Protein AF-0000000086744813 (afdb_homodimer)

Nearest PDB structures (foldseek):
  4p79-assembly1_A  TM=4.365E-01  e=3.043E+00  Mus musculus
  7uwb-assembly1_k  TM=3.368E-01  e=3.043E+00  Citrus x limon
  8d9p-assembly1_A  TM=2.701E-01  e=2.648E+00  synthetic construct
  5vju-assembly1_A  TM=2.792E-01  e=8.056E+00  synthetic construct
  4p79-assembly1_A  TM=4.391E-01  e=3.554E+00  Mus musculus

Solvent-accessible surface area (backbone atoms only — not comparable to full-atom values): 19294 Å² total; per-residue (Å²): 137,74,82,47,74,64,58,54,48,50,50,48,52,51,18,52,50,21,42,54,48,20,58,47,30,56,52,50,43,54,50,51,54,54,48,52,53,42,38,72,77,40,38,62,60,35,39,71,71,61,30,63,29,50,58,64,56,50,67,48,45,78,80,45,70,81,82,68,62,49,72,68,48,49,52,50,48,50,55,55,60,41,54,27,48,49,26,42,40,52,14,35,50,26,42,23,53,30,20,46,36,33,44,71,68,42,75,73,34,53,68,36,19,46,24,39,27,46,23,13,48,17,41,39,48,18,43,53,38,47,50,58,41,39,36,51,48,44,47,58,66,39,64,81,45,76,88,82,69,75,61,74,56,69,72,55,48,46,37,45,53,52,34,39,53,54,18,51,49,35,33,52,50,15,54,52,47,38,56,42,26,56,54,51,50,52,52,54,68,71,96,136,75,82,47,74,66,59,54,50,52,50,46,50,50,19,54,50,21,43,54,48,21,57,46,31,54,52,50,42,54,52,50,54,52,47,51,55,42,37,70,76,42,38,62,60,35,39,70,70,62,26,62,27,50,59,62,56,49,68,49,46,79,80,44,70,81,83,68,63,51,72,67,48,48,52,49,48,48,54,56,59,43,53,27,47,48,27,42,42,50,14,35,50,25,42,23,54,29,20,47,36,35,45,72,68,41,74,73,34,54,68,38,19,46,25,39,27,46,23,13,48,17,41,40,48,17,45,54,38,47,49,56,41,38,35,52,50,43,47,60,67,40,65,81,46,76,86,83,69,75,60,73,57,73,75,57,49,47,38,46,53,52,35,41,52,54,18,49,49,36,32,52,49,15,52,52,46,38,57,42,28,57,55,50,51,52,51,55,68,72,95

Sequence (382 aa):
MGVSMTDFSKLDRVTNLSLVISKFSLLIITVAIIINIFSWLKPELILEKYGLGFSLTERILPNFDMYSFSWWQLIGGILITSIPLSSLIFSLWALHQLFRSYSQRDYFSKKTARYLGFAGWGVIGWSVLDILCEPLLTLWLTMNESAGNHFMSISLTTGHFVAFFLSACLAIISRILYQACDIYAENQSIIMGVSMTDFSKLDRVTNLSLVISKFSLLIITVAIIINIFSWLKPELILEKYGLGFSLTERILPNFDMYSFSWWQLIGGILITSIPLSSLIFSLWALHQLFRSYSQRDYFSKKTARYLGFAGWGVIGWSVLDILCEPLLTLWLTMNESAGNHFMSISLTTGHFVAFFLSACLAIISRILYQACDIYAENQSII

pLDDT: mean 78.05, std 12.37, range [33.75, 94.0]

InterPro domains:
  IPR021354 Protein of unknown function DUF2975 [PF11188] (73-191)

Foldseek 3Di:
DDPDPVVVVVLLVLLVVLQVLLVVLVVVLVVLLVLLLCCLVPVCCNCVPVVNDDPQSNVAVVVDDSPPFDPVLSVVLSVLVVQLSVLQNQLSNLSSVLSNCSNVVNPQDLSNLVSLQSNLVSLLSSLVSSQVSNLVSLCSRCVPPPDDPSDRDRDDDPVSVVSNVVSVVSNVVSVVSNVVSVVVVVVVVVD/DDPDPVVVVVLLVLLVVLQVLLVVLVVVLVVLLVLLLCCLVPVCCNCVPVVNDDPQSNVAVVVDDSPPFDPVLSVVLSVLSVQLSVLQNQLSNLSSVLSNCSNVVNPQDLSNLVSLQSNLVSLLSSLVSSQVSNLVSLCSRCVPPPDDPSDRDRDDDPVSVVSNVVSVVSNVVSVVSNVVSVVVVVVVVVD

Structure (mmCIF, N/CA/C/O backbone):
data_AF-0000000086744813-model_v1
#
loop_
_entity.id
_entity.type
_entity.pdbx_description
1 polymer 'DUF2975 domain-containing protein'
#
loop_
_atom_site.group_PDB
_atom_site.id
_atom_site.type_symbol
_atom_site.label_atom_id
_atom_site.label_alt_id
_atom_site.label_comp_id
_atom_site.label_asym_id
_atom_site.label_entity_id
_atom_site.label_seq_id
_atom_site.pdbx_PDB_ins_code
_atom_site.Cartn_x
_atom_site.Cartn_y
_atom_site.Cartn_z
_atom_site.occupancy
_atom_site.B_iso_or_equiv
_atom_site.auth_seq_id
_atom_site.auth_comp_id
_atom_site.auth_asym_id
_atom_site.auth_atom_id
_atom_site.pdbx_PDB_model_num
ATOM 1 N N . MET A 1 1 ? -11.891 -32.719 -19.344 1 33.75 1 MET A N 1
ATOM 2 C CA . MET A 1 1 ? -11.984 -31.984 -20.609 1 33.75 1 MET A CA 1
ATOM 3 C C . MET A 1 1 ? -12.023 -30.484 -20.359 1 33.75 1 MET A C 1
ATOM 5 O O . MET A 1 1 ? -11.234 -29.734 -20.938 1 33.75 1 MET A O 1
ATOM 9 N N . GLY A 1 2 ? -13.25 -29.875 -20.016 1 35.44 2 GLY A N 1
ATOM 10 C CA . GLY A 1 2 ? -13.828 -28.609 -20.422 1 35.44 2 GLY A CA 1
ATOM 11 C C . GLY A 1 2 ? -13.422 -27.453 -19.547 1 35.44 2 GLY A C 1
ATOM 12 O O . GLY A 1 2 ? -13.891 -27.328 -18.406 1 35.44 2 GLY A O 1
ATOM 13 N N . VAL A 1 3 ? -12.07 -27.203 -19.344 1 51.12 3 VAL A N 1
ATOM 14 C CA . VAL A 1 3 ? -11.852 -25.812 -18.969 1 51.12 3 VAL A CA 1
ATOM 15 C C . VAL A 1 3 ? -12.984 -24.938 -19.5 1 51.12 3 VAL A C 1
ATOM 17 O O . VAL A 1 3 ? -13.148 -24.797 -20.719 1 51.12 3 VAL A O 1
ATOM 20 N N . SER A 1 4 ? -14.141 -24.766 -18.797 1 51.88 4 SER A N 1
ATOM 21 C CA . SER A 1 4 ? -15.391 -24.172 -19.234 1 51.88 4 SER A CA 1
ATOM 22 C C . SER A 1 4 ? -15.18 -22.75 -19.734 1 51.88 4 SER A C 1
ATOM 24 O O . SER A 1 4 ? -14.211 -22.078 -19.344 1 51.88 4 SER A O 1
ATOM 26 N N . MET A 1 5 ? -15.859 -22.375 -20.938 1 56.12 5 MET A N 1
ATOM 27 C CA . MET A 1 5 ? -15.984 -21.078 -21.594 1 56.12 5 MET A CA 1
ATOM 28 C C . MET A 1 5 ? -16.031 -19.953 -20.562 1 56.12 5 MET A C 1
ATOM 30 O O . MET A 1 5 ? -15.555 -18.844 -20.828 1 56.12 5 MET A O 1
ATOM 34 N N . THR A 1 6 ? -1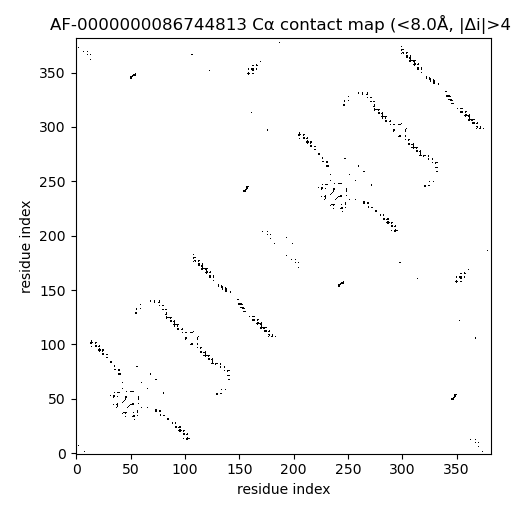6.516 -20.219 -19.328 1 56.66 6 THR A N 1
ATOM 35 C CA . THR A 1 6 ? -16.656 -19.203 -18.281 1 56.66 6 THR A CA 1
ATOM 36 C C . THR A 1 6 ? -15.297 -18.844 -17.688 1 56.66 6 THR A C 1
ATOM 38 O O . THR A 1 6 ? -15.039 -17.688 -17.359 1 56.66 6 THR A O 1
ATOM 41 N N . ASP A 1 7 ? -14.516 -19.891 -17.609 1 60.78 7 ASP A N 1
ATOM 42 C CA . ASP A 1 7 ? -13.18 -19.641 -17.062 1 60.78 7 ASP A CA 1
ATOM 43 C C . ASP A 1 7 ? -12.344 -18.812 -18.031 1 60.78 7 ASP A C 1
ATOM 45 O O . ASP A 1 7 ? -11.633 -17.891 -17.609 1 60.78 7 ASP A O 1
ATOM 49 N N . PHE A 1 8 ? -12.555 -19.125 -19.266 1 60.97 8 PHE A N 1
ATOM 50 C CA . PHE A 1 8 ? -11.828 -18.375 -20.297 1 60.97 8 PHE A CA 1
ATOM 51 C C . PHE A 1 8 ? -12.297 -16.922 -20.344 1 60.97 8 PHE A C 1
ATOM 53 O O . PHE A 1 8 ? -11.484 -16.016 -20.547 1 60.97 8 PHE A O 1
ATOM 60 N N . SER A 1 9 ? -13.5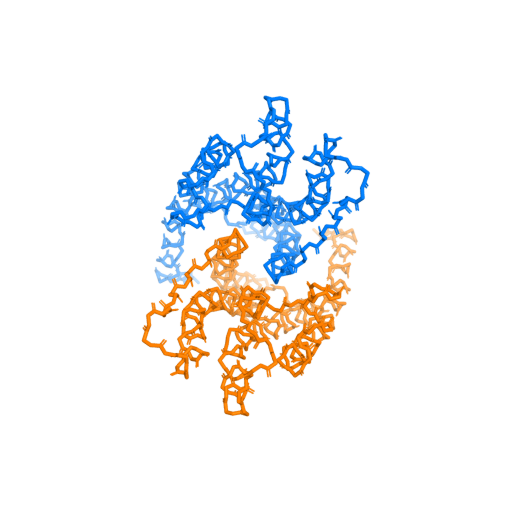78 -16.828 -20.094 1 68.75 9 SER A N 1
ATOM 61 C CA . SER A 1 9 ? -14.125 -15.484 -20.156 1 68.75 9 SER A CA 1
ATOM 62 C C . SER A 1 9 ? -13.602 -14.625 -19.016 1 68.75 9 SER A C 1
ATOM 64 O O . SER A 1 9 ? -13.328 -13.438 -19.188 1 68.75 9 SER A O 1
ATOM 66 N N . LYS A 1 10 ? -13.5 -15.297 -17.938 1 68.31 10 LYS A N 1
ATOM 67 C CA . LYS A 1 10 ? -12.984 -14.57 -16.781 1 68.31 10 LYS A CA 1
ATOM 68 C C . LYS A 1 10 ? -11.508 -14.211 -16.969 1 68.31 10 LYS A C 1
ATOM 70 O O . LYS A 1 10 ? -11.086 -13.102 -16.625 1 68.31 10 LYS A O 1
ATOM 75 N N . LEU A 1 11 ? -10.844 -15.016 -17.516 1 71 11 LEU A N 1
ATOM 76 C CA . LEU A 1 11 ? -9.438 -14.742 -17.781 1 71 11 LEU A CA 1
ATOM 77 C C . LEU A 1 11 ? -9.273 -13.656 -18.828 1 71 11 LEU A C 1
ATOM 79 O O . LEU A 1 11 ? -8.344 -12.852 -18.766 1 71 11 LEU A O 1
ATOM 83 N N . ASP A 1 12 ? -10.266 -13.633 -19.719 1 74.06 12 ASP A N 1
ATOM 84 C CA . ASP A 1 12 ? -10.227 -12.578 -20.719 1 74.06 12 ASP A CA 1
ATOM 85 C C . ASP A 1 12 ? -10.477 -11.211 -20.094 1 74.06 12 ASP A C 1
ATOM 87 O O . ASP A 1 12 ? -9.891 -10.211 -20.516 1 74.06 12 ASP A O 1
ATOM 91 N N . ARG A 1 13 ? -11.367 -11.219 -19.234 1 73.94 13 ARG A N 1
ATOM 92 C CA . ARG A 1 13 ? -11.625 -9.969 -18.516 1 73.94 13 ARG A CA 1
ATOM 93 C C . ARG A 1 13 ? -10.383 -9.5 -17.766 1 73.94 13 ARG A C 1
ATOM 95 O O . ARG A 1 13 ? -10.07 -8.312 -17.75 1 73.94 13 ARG A O 1
ATOM 102 N N . VAL A 1 14 ? -9.703 -10.438 -17.203 1 72.75 14 VAL A N 1
ATOM 103 C CA . VAL A 1 14 ? -8.477 -10.125 -16.484 1 72.75 14 VAL A CA 1
ATOM 104 C C . VAL A 1 14 ? -7.434 -9.57 -17.438 1 72.75 14 VAL A C 1
ATOM 106 O O . VAL A 1 14 ? -6.719 -8.617 -17.109 1 72.75 14 VAL A O 1
ATOM 109 N N . THR A 1 15 ? -7.434 -10.117 -18.594 1 72.25 15 THR A N 1
ATOM 110 C CA . THR A 1 15 ? -6.484 -9.672 -19.609 1 72.25 15 THR A CA 1
ATOM 111 C C . THR A 1 15 ? -6.777 -8.234 -20.031 1 72.25 15 THR A C 1
ATOM 113 O O . THR A 1 15 ? -5.859 -7.418 -20.141 1 72.25 15 THR A O 1
ATOM 116 N N . ASN A 1 16 ? -7.996 -7.965 -20.25 1 74.88 16 ASN A N 1
ATOM 117 C CA . ASN A 1 16 ? -8.383 -6.613 -20.641 1 74.88 16 ASN A CA 1
ATOM 118 C C . ASN A 1 16 ? -8.125 -5.605 -19.516 1 74.88 16 ASN A C 1
ATOM 120 O O . ASN A 1 16 ? -7.641 -4.5 -19.781 1 74.88 16 ASN A O 1
ATOM 124 N N . LEU A 1 17 ? -8.453 -5.988 -18.406 1 73.81 17 LEU A N 1
ATOM 125 C CA . LEU A 1 17 ? -8.219 -5.141 -17.25 1 73.81 17 LEU A CA 1
ATOM 126 C C . LEU A 1 17 ? -6.727 -4.883 -17.047 1 73.81 17 LEU A C 1
ATOM 128 O O . LEU A 1 17 ? -6.324 -3.764 -16.719 1 73.81 17 LEU A O 1
ATOM 132 N N . SER A 1 18 ? -5.992 -5.887 -17.328 1 75.75 18 SER A N 1
ATOM 133 C CA . SER A 1 18 ? -4.543 -5.77 -17.172 1 75.75 18 SER A CA 1
ATOM 134 C C . SER A 1 18 ? -3.961 -4.777 -18.172 1 75.75 18 SER A C 1
ATOM 136 O O . SER A 1 18 ? -3.045 -4.02 -17.844 1 75.75 18 SER A O 1
ATOM 138 N N . LEU A 1 19 ? -4.516 -4.762 -19.328 1 73.5 19 LEU A N 1
ATOM 139 C CA . LEU A 1 19 ? -4.043 -3.822 -20.344 1 73.5 19 LEU A CA 1
ATOM 140 C C . LEU A 1 19 ? -4.367 -2.387 -19.938 1 73.5 19 LEU A C 1
ATOM 142 O O . LEU A 1 19 ? -3.537 -1.491 -20.094 1 73.5 19 LEU A O 1
ATOM 146 N N . VAL A 1 20 ? -5.539 -2.225 -19.484 1 74.12 20 VAL A N 1
ATOM 147 C CA . VAL A 1 20 ? -5.98 -0.903 -19.047 1 74.12 20 VAL A CA 1
ATOM 148 C C . VAL A 1 20 ? -5.117 -0.426 -17.875 1 74.12 20 VAL A C 1
ATOM 150 O O . VAL A 1 20 ? -4.645 0.714 -17.875 1 74.12 20 VAL A O 1
ATOM 153 N N . ILE A 1 21 ? -4.82 -1.316 -17.031 1 75.12 21 ILE A N 1
ATOM 154 C CA . ILE A 1 21 ? -4.043 -0.961 -15.844 1 75.12 21 ILE A CA 1
ATOM 155 C C . ILE A 1 21 ? -2.604 -0.648 -16.25 1 75.12 21 ILE A C 1
ATOM 157 O O . ILE A 1 21 ? -1.979 0.261 -15.695 1 75.12 21 ILE A O 1
ATOM 161 N N . SER A 1 22 ? -2.129 -1.344 -17.219 1 77.75 22 SER A N 1
ATOM 162 C CA . SER A 1 22 ? -0.775 -1.102 -17.703 1 77.75 22 SER A CA 1
ATOM 163 C C . SER A 1 22 ? -0.632 0.311 -18.266 1 77.75 22 SER A C 1
ATOM 165 O O . SER A 1 22 ? 0.302 1.033 -17.906 1 77.75 22 SER A O 1
ATOM 167 N N . LYS A 1 23 ? -1.52 0.688 -19.078 1 77.69 23 LYS A N 1
ATOM 168 C CA . LYS A 1 23 ? -1.499 2.029 -19.656 1 77.69 23 LYS A CA 1
ATOM 169 C C . LYS A 1 23 ? -1.685 3.096 -18.578 1 77.69 23 LYS A C 1
ATOM 171 O O . LYS A 1 23 ? -1.049 4.148 -18.625 1 77.69 23 LYS A O 1
ATOM 176 N N . PHE A 1 24 ? -2.426 2.768 -17.688 1 80.38 24 PHE A N 1
ATOM 177 C CA . PHE A 1 24 ? -2.719 3.67 -16.578 1 80.38 24 PHE A CA 1
ATOM 178 C C . PHE A 1 24 ? -1.491 3.861 -15.695 1 80.38 24 PHE A C 1
ATOM 180 O O . PHE A 1 24 ? -1.231 4.965 -15.211 1 80.38 24 PHE A O 1
ATOM 187 N N . SER A 1 25 ? -0.746 2.82 -15.617 1 80.06 25 SER A N 1
ATOM 188 C CA . SER A 1 25 ? 0.461 2.908 -14.805 1 80.06 25 SER A CA 1
ATOM 189 C C . SER A 1 25 ? 1.456 3.902 -15.391 1 80.06 25 SER A C 1
ATOM 191 O O . SER A 1 25 ? 2.033 4.715 -14.664 1 80.06 25 SER A O 1
ATOM 193 N N . LEU A 1 26 ? 1.639 3.965 -16.641 1 76 26 LEU A N 1
ATOM 194 C CA . LEU A 1 26 ? 2.561 4.887 -17.297 1 76 26 LEU A CA 1
ATOM 195 C C . LEU A 1 26 ? 2.082 6.328 -17.156 1 76 26 LEU A C 1
ATOM 197 O O . LEU A 1 26 ? 2.885 7.234 -16.922 1 76 26 LEU A O 1
ATOM 201 N N . LEU A 1 27 ? 0.842 6.473 -17.297 1 82.12 27 LEU A N 1
ATOM 202 C CA . LEU A 1 27 ? 0.257 7.805 -17.156 1 82.12 27 LEU A CA 1
ATOM 203 C C . LEU A 1 27 ? 0.466 8.344 -15.742 1 82.12 27 LEU A C 1
ATOM 205 O O . LEU A 1 27 ? 0.853 9.5 -15.57 1 82.12 27 LEU A O 1
ATOM 209 N N . ILE A 1 28 ? 0.272 7.52 -14.82 1 79.25 28 ILE A N 1
ATOM 210 C CA . ILE A 1 28 ? 0.41 7.918 -13.422 1 79.25 28 ILE A CA 1
ATOM 211 C C . ILE A 1 28 ? 1.861 8.297 -13.133 1 79.25 28 ILE A C 1
ATOM 213 O O . ILE A 1 28 ? 2.127 9.266 -12.43 1 79.25 28 ILE A O 1
ATOM 217 N N . ILE A 1 29 ? 2.791 7.543 -13.703 1 78.19 29 ILE A N 1
ATOM 218 C CA . ILE A 1 29 ? 4.215 7.82 -13.539 1 78.19 29 ILE A CA 1
ATOM 219 C C . ILE A 1 29 ? 4.527 9.227 -14.039 1 78.19 29 ILE A C 1
ATOM 221 O O . ILE A 1 29 ? 5.152 10.023 -13.336 1 78.19 29 ILE A O 1
ATOM 225 N N . THR A 1 30 ? 4.09 9.492 -15.219 1 80.69 30 THR A N 1
ATOM 226 C CA . THR A 1 30 ? 4.363 10.773 -15.859 1 80.69 30 THR A CA 1
ATOM 227 C C . THR A 1 30 ? 3.76 11.922 -15.055 1 80.69 30 THR A C 1
ATOM 229 O O . THR A 1 30 ? 4.426 12.922 -14.797 1 80.69 30 THR A O 1
ATOM 232 N N . VAL A 1 31 ? 2.582 11.805 -14.656 1 81.44 31 VAL A N 1
ATOM 233 C CA . VAL A 1 31 ? 1.865 12.828 -13.898 1 81.44 31 VAL A CA 1
ATOM 234 C C . VAL A 1 31 ? 2.549 13.055 -12.555 1 81.44 31 VAL A C 1
ATOM 236 O O . VAL A 1 31 ? 2.68 14.195 -12.102 1 81.44 31 VAL A O 1
ATOM 239 N N . ALA A 1 32 ? 2.947 11.969 -11.953 1 79.06 32 ALA A N 1
ATOM 240 C CA . ALA A 1 32 ? 3.615 12.062 -10.664 1 79.06 32 ALA A CA 1
ATOM 241 C C . ALA A 1 32 ? 4.902 12.875 -10.766 1 79.06 32 ALA A C 1
ATOM 243 O O . ALA A 1 32 ? 5.195 13.695 -9.891 1 79.06 32 ALA A O 1
ATOM 244 N N . ILE A 1 33 ? 5.691 12.656 -11.773 1 81.19 33 ILE A N 1
ATOM 245 C CA . ILE A 1 33 ? 6.938 13.383 -11.992 1 81.19 33 ILE A CA 1
ATOM 246 C C . ILE A 1 33 ? 6.645 14.875 -12.172 1 81.19 33 ILE A C 1
ATOM 248 O O . ILE A 1 33 ? 7.301 15.719 -11.555 1 81.19 33 ILE A O 1
ATOM 252 N N . ILE A 1 34 ? 5.676 15.195 -12.938 1 83.31 34 ILE A N 1
ATOM 253 C CA . ILE A 1 34 ? 5.289 16.562 -13.242 1 83.31 34 ILE A CA 1
ATOM 254 C C . ILE A 1 34 ? 4.812 17.266 -11.969 1 83.31 34 ILE A C 1
ATOM 256 O O . ILE A 1 34 ? 5.223 18.391 -11.672 1 83.31 34 ILE A O 1
ATOM 260 N N . ILE A 1 35 ? 4.039 16.609 -11.203 1 80.38 35 ILE A N 1
ATOM 261 C CA . ILE A 1 35 ? 3.494 17.156 -9.969 1 80.38 35 ILE A CA 1
ATOM 262 C C . ILE A 1 35 ? 4.625 17.422 -8.977 1 80.38 35 ILE A C 1
ATOM 264 O O . ILE A 1 35 ? 4.621 18.438 -8.281 1 80.38 35 ILE A O 1
ATOM 268 N N . ASN A 1 36 ? 5.559 16.5 -8.922 1 81.88 36 ASN A N 1
ATOM 269 C CA . ASN A 1 36 ? 6.688 16.672 -8.023 1 81.88 36 ASN A CA 1
ATOM 270 C C . ASN A 1 36 ? 7.48 17.938 -8.367 1 81.88 36 ASN A C 1
ATOM 272 O O . ASN A 1 36 ? 7.816 18.719 -7.477 1 81.88 36 ASN A O 1
ATOM 276 N N . ILE A 1 37 ? 7.766 18.141 -9.555 1 82.38 37 ILE A N 1
ATOM 277 C CA . ILE A 1 37 ? 8.523 19.312 -10.008 1 82.38 37 ILE A CA 1
ATOM 278 C C . ILE A 1 37 ? 7.727 20.578 -9.727 1 82.38 37 ILE A C 1
ATOM 280 O O . ILE A 1 37 ? 8.258 21.531 -9.148 1 82.38 37 ILE A O 1
ATOM 284 N N . PHE A 1 38 ? 6.473 20.594 -10.016 1 83.25 38 PHE A N 1
ATOM 285 C CA . PHE A 1 38 ? 5.629 21.781 -9.883 1 83.25 38 PHE A CA 1
ATOM 286 C C . PHE A 1 38 ? 5.352 22.078 -8.414 1 83.25 38 PHE A C 1
ATOM 288 O O . PHE A 1 38 ? 5.078 23.219 -8.047 1 83.25 38 PHE A O 1
ATOM 295 N N . SER A 1 39 ? 5.355 21.094 -7.598 1 81.69 39 SER A N 1
ATOM 296 C CA . SER A 1 39 ? 5.145 21.297 -6.168 1 81.69 39 SER A CA 1
ATOM 297 C C . SER A 1 39 ? 6.246 22.156 -5.566 1 81.69 39 SER A C 1
ATOM 299 O O . SER A 1 39 ? 6.023 22.844 -4.57 1 81.69 39 SER A O 1
ATOM 301 N N . TRP A 1 40 ? 7.438 22.047 -6.145 1 83.81 40 TRP A N 1
ATOM 302 C CA . TRP A 1 40 ? 8.547 22.859 -5.652 1 83.81 40 TRP A CA 1
ATOM 303 C C . TRP A 1 40 ? 8.523 24.25 -6.289 1 83.81 40 TRP A C 1
ATOM 305 O O . TRP A 1 40 ? 8.828 25.25 -5.629 1 83.81 40 TRP A O 1
ATOM 315 N N . LEU A 1 41 ? 8.125 24.391 -7.492 1 83 41 LEU A N 1
ATOM 316 C CA . LEU A 1 41 ? 8.148 25.656 -8.219 1 83 41 LEU A CA 1
ATOM 317 C C . LEU A 1 41 ? 6.949 26.516 -7.84 1 83 41 LEU A C 1
ATOM 319 O O . LEU A 1 41 ? 7.074 27.734 -7.73 1 83 41 LEU A O 1
ATOM 323 N N . LYS A 1 42 ? 5.793 25.875 -7.684 1 82 42 LYS A N 1
ATOM 324 C CA . LYS A 1 42 ? 4.566 26.562 -7.293 1 82 42 LYS A CA 1
ATOM 325 C C . LYS A 1 42 ? 3.814 25.781 -6.223 1 82 42 LYS A C 1
ATOM 327 O O . LYS A 1 42 ? 2.73 25.25 -6.477 1 82 42 LYS A O 1
ATOM 332 N N . PRO A 1 43 ? 4.352 25.75 -5.023 1 75.38 43 PRO A N 1
ATOM 333 C CA . PRO A 1 43 ? 3.779 24.922 -3.961 1 75.38 43 PRO A CA 1
ATOM 334 C C . PRO A 1 43 ? 2.354 25.328 -3.6 1 75.38 43 PRO A C 1
ATOM 336 O O . PRO A 1 43 ? 1.536 24.469 -3.242 1 75.38 43 PRO A O 1
ATOM 339 N N . GLU A 1 44 ? 1.979 26.562 -3.73 1 73.88 44 GLU A N 1
ATOM 340 C CA . GLU A 1 44 ? 0.645 27.031 -3.361 1 73.88 44 GLU A CA 1
ATOM 341 C C . GLU A 1 44 ? -0.427 26.391 -4.234 1 73.88 44 GLU A C 1
ATOM 343 O O . GLU A 1 44 ? -1.494 26.016 -3.742 1 73.88 44 GLU A O 1
ATOM 348 N N . LEU A 1 45 ? -0.049 26.344 -5.473 1 67.19 45 LEU A N 1
ATOM 349 C CA . LEU A 1 45 ? -1.018 25.812 -6.426 1 67.19 45 LEU A CA 1
ATOM 350 C C . LEU A 1 45 ? -1.259 24.312 -6.184 1 67.19 45 LEU A C 1
ATOM 352 O O . LEU A 1 45 ? -2.406 23.875 -6.098 1 67.19 45 LEU A O 1
ATOM 356 N N . ILE A 1 46 ? -0.223 23.594 -5.992 1 65.38 46 ILE A N 1
ATOM 357 C CA . ILE A 1 46 ? -0.328 22.141 -5.969 1 65.38 46 ILE A CA 1
ATOM 358 C C . ILE A 1 46 ? -0.728 21.672 -4.574 1 65.38 46 ILE A C 1
ATOM 360 O O . ILE A 1 46 ? -1.595 20.797 -4.426 1 65.38 46 ILE A O 1
ATOM 364 N N . LEU A 1 47 ? -0.151 22.281 -3.586 1 65.12 47 LEU A N 1
ATOM 365 C CA . LEU A 1 47 ? -0.351 21.797 -2.225 1 65.12 47 LEU A CA 1
ATOM 366 C C . LEU A 1 47 ? -1.624 22.375 -1.62 1 65.12 47 LEU A C 1
ATOM 368 O O . LEU A 1 47 ? -2.404 21.656 -0.994 1 65.12 47 LEU A O 1
ATOM 372 N N . GLU A 1 48 ? -1.842 23.609 -1.735 1 64.62 48 GLU A N 1
ATOM 373 C CA . GLU A 1 48 ? -2.949 24.281 -1.052 1 64.62 48 GLU A CA 1
ATOM 374 C C . GLU A 1 48 ? -4.258 24.094 -1.814 1 64.62 48 GLU A C 1
ATOM 376 O O . GLU A 1 48 ? -5.301 23.812 -1.214 1 64.62 48 GLU A O 1
ATOM 381 N N . LYS A 1 49 ? -4.098 24.203 -3.115 1 61.62 49 LYS A N 1
ATOM 382 C CA . LYS A 1 49 ? -5.34 24.203 -3.881 1 61.62 49 LYS A CA 1
ATOM 383 C C . LYS A 1 49 ? -5.797 22.781 -4.188 1 61.62 49 LYS A C 1
ATOM 385 O O . LYS A 1 49 ? -6.973 22.453 -4.016 1 61.62 49 LYS A O 1
ATOM 390 N N . TYR A 1 50 ? -4.859 21.938 -4.508 1 60.22 50 TYR A N 1
ATOM 391 C CA . TYR A 1 50 ? -5.273 20.625 -5 1 60.22 50 TYR A CA 1
ATOM 392 C C . TYR A 1 50 ? -4.918 19.531 -4.004 1 60.22 50 TYR A C 1
ATOM 394 O O . TYR A 1 50 ? -5.445 18.422 -4.078 1 60.22 50 TYR A O 1
ATOM 402 N N . GLY A 1 51 ? -4.23 19.906 -2.969 1 59.88 51 GLY A N 1
ATOM 403 C CA . GLY A 1 51 ? -3.838 18.922 -1.983 1 59.88 51 GLY A CA 1
ATOM 404 C C . GLY A 1 51 ? -3.107 17.734 -2.588 1 59.88 51 GLY A C 1
ATOM 405 O O . GLY A 1 51 ? -3.227 16.609 -2.1 1 59.88 51 GLY A O 1
ATOM 406 N N . LEU A 1 52 ? -2.631 17.891 -3.781 1 58.81 52 LEU A N 1
ATOM 407 C CA . LEU A 1 52 ? -2.021 16.812 -4.547 1 58.81 52 LEU A CA 1
ATOM 408 C C . LEU A 1 52 ? -0.532 16.703 -4.242 1 58.81 52 LEU A C 1
ATOM 410 O O . LEU A 1 52 ? 0.235 16.172 -5.055 1 58.81 52 LEU A O 1
ATOM 414 N N . GLY A 1 53 ? -0.102 17.047 -3.166 1 58.81 53 GLY A N 1
ATOM 415 C CA . GLY A 1 53 ? 1.328 16.953 -2.92 1 58.81 53 GLY A CA 1
ATOM 416 C C . GLY A 1 53 ? 1.798 15.523 -2.703 1 58.81 53 GLY A C 1
ATOM 417 O O . GLY A 1 53 ? 1.004 14.648 -2.346 1 58.81 53 GLY A O 1
ATOM 418 N N . PHE A 1 54 ? 3.021 15.227 -3.309 1 62.41 54 PHE A N 1
ATOM 419 C CA . PHE A 1 54 ? 3.676 13.969 -2.973 1 62.41 54 PHE A CA 1
ATOM 420 C C . PHE A 1 54 ? 3.988 13.906 -1.482 1 62.41 54 PHE A C 1
ATOM 422 O O . PHE A 1 54 ? 4.109 14.938 -0.821 1 62.41 54 PHE A O 1
ATOM 429 N N . SER A 1 55 ? 3.93 12.789 -0.913 1 66.88 55 SER A N 1
ATOM 430 C CA . SER A 1 55 ? 3.998 12.516 0.519 1 66.88 55 SER A CA 1
ATOM 431 C C . SER A 1 55 ? 5.023 13.406 1.206 1 66.88 55 SER A C 1
ATOM 433 O O . SER A 1 55 ? 4.699 14.102 2.174 1 66.88 55 SER A O 1
ATOM 435 N N . LEU A 1 56 ? 6.227 13.625 0.54 1 75.88 56 LEU A N 1
ATOM 436 C CA . LEU A 1 56 ? 7.277 14.359 1.229 1 75.88 56 LEU A CA 1
ATOM 437 C C . LEU A 1 56 ? 7.035 15.859 1.146 1 75.88 56 LEU A C 1
ATOM 439 O O . LEU A 1 56 ? 7.152 16.578 2.148 1 75.88 56 LEU A O 1
ATOM 443 N N . THR A 1 57 ? 6.652 16.312 -0.022 1 75.88 57 THR A N 1
ATOM 444 C CA . THR A 1 57 ? 6.434 17.734 -0.233 1 75.88 57 THR A CA 1
ATOM 445 C C . THR A 1 57 ? 5.199 18.203 0.527 1 75.88 57 THR A C 1
ATOM 447 O O . THR A 1 57 ? 5.203 19.297 1.11 1 75.88 57 THR A O 1
ATOM 450 N N . GLU A 1 58 ? 4.266 17.422 0.528 1 73 58 GLU A N 1
ATOM 451 C CA . GLU A 1 58 ? 3.018 17.766 1.205 1 73 58 GLU A CA 1
ATOM 452 C C . GLU A 1 58 ? 3.209 17.828 2.717 1 73 58 GLU A C 1
ATOM 454 O O . GLU A 1 58 ? 2.576 18.641 3.396 1 73 58 GLU A O 1
ATOM 459 N N . ARG A 1 59 ? 4.102 17.078 3.182 1 73.12 59 ARG A N 1
ATOM 460 C CA . ARG A 1 59 ? 4.301 16.969 4.625 1 73.12 59 ARG A CA 1
ATOM 461 C C . ARG A 1 59 ? 5.25 18.047 5.133 1 73.12 59 ARG A C 1
ATOM 463 O O . ARG A 1 59 ? 5.109 18.531 6.262 1 73.12 59 ARG A O 1
ATOM 470 N N . ILE A 1 60 ? 6.152 18.484 4.309 1 74.44 60 ILE A N 1
ATOM 471 C CA . ILE A 1 60 ? 7.254 19.297 4.809 1 74.44 60 ILE A CA 1
ATOM 472 C C . ILE A 1 60 ? 7.055 20.75 4.375 1 74.44 60 ILE A C 1
ATOM 474 O O . ILE A 1 60 ? 7.238 21.672 5.176 1 74.44 60 ILE A O 1
ATOM 478 N N . LEU A 1 61 ? 6.598 20.984 3.252 1 76.06 61 LEU A N 1
ATOM 479 C CA . LEU A 1 61 ? 6.645 22.297 2.629 1 76.06 61 LEU A CA 1
ATOM 480 C C . LEU A 1 61 ? 5.711 23.266 3.344 1 76.06 61 LEU A C 1
ATOM 482 O O . LEU A 1 61 ? 6.039 24.453 3.506 1 76.06 61 LEU A O 1
ATOM 486 N N . PRO A 1 62 ? 4.562 22.719 3.775 1 70.69 62 PRO A N 1
ATOM 487 C CA . PRO A 1 62 ? 3.662 23.656 4.457 1 70.69 62 PRO A CA 1
ATOM 488 C C . PRO A 1 62 ? 4.273 24.25 5.727 1 70.69 62 PRO A C 1
ATOM 490 O O . PRO A 1 62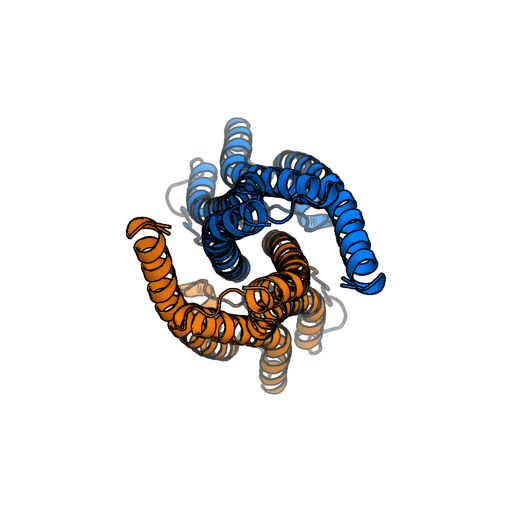 ? 3.818 25.281 6.211 1 70.69 62 PRO A O 1
ATOM 493 N N . ASN A 1 63 ? 5.293 23.656 6.234 1 71 63 ASN A N 1
ATOM 494 C CA . ASN A 1 63 ? 5.93 24.125 7.465 1 71 63 ASN A CA 1
ATOM 495 C C . ASN A 1 63 ? 6.988 25.188 7.18 1 71 63 ASN A C 1
ATOM 497 O O . ASN A 1 63 ? 7.543 25.781 8.102 1 71 63 ASN A O 1
ATOM 501 N N . PHE A 1 64 ? 7.234 25.406 5.973 1 73.38 64 PHE A N 1
ATOM 502 C CA . PHE A 1 64 ? 8.273 26.359 5.594 1 73.38 64 PHE A CA 1
ATOM 503 C C . PHE A 1 64 ? 7.688 27.516 4.789 1 73.38 64 PHE A C 1
ATOM 505 O O . PHE A 1 64 ? 6.578 27.406 4.266 1 73.38 64 PHE A O 1
ATOM 512 N N . ASP A 1 65 ? 8.469 28.625 4.926 1 71.12 65 ASP A N 1
ATOM 513 C CA . ASP A 1 65 ? 8.102 29.734 4.051 1 71.12 65 ASP A CA 1
ATOM 514 C C . ASP A 1 65 ? 8.445 29.422 2.598 1 71.12 65 ASP A C 1
ATOM 516 O O . ASP A 1 65 ? 9.609 29.484 2.205 1 71.12 65 ASP A O 1
ATOM 520 N N . MET A 1 66 ? 7.52 29.031 1.807 1 65.44 66 MET A N 1
ATOM 521 C CA . MET A 1 66 ? 7.66 28.547 0.439 1 65.44 66 MET A CA 1
ATOM 522 C C . MET A 1 66 ? 8.281 29.609 -0.461 1 65.44 66 MET A C 1
ATOM 524 O O . MET A 1 66 ? 8.852 29.281 -1.503 1 65.44 66 MET A O 1
ATOM 528 N N . TYR A 1 67 ? 8.25 30.812 0.005 1 66.88 67 TYR A N 1
ATOM 529 C CA . TYR A 1 67 ? 8.742 31.906 -0.817 1 66.88 67 TYR A CA 1
ATOM 530 C C . TYR A 1 67 ? 10.172 32.281 -0.429 1 66.88 67 TYR A C 1
ATOM 532 O O . TYR A 1 67 ? 10.805 33.094 -1.099 1 66.88 67 TYR A O 1
ATOM 540 N N . SER A 1 68 ? 10.664 31.594 0.426 1 73.19 68 SER A N 1
ATOM 541 C CA . SER A 1 68 ? 11.961 32.062 0.908 1 73.19 68 SER A CA 1
ATOM 542 C C . SER A 1 68 ? 13.07 31.078 0.501 1 73.19 68 SER A C 1
ATOM 544 O O . SER A 1 68 ? 14.211 31.219 0.955 1 73.19 68 SER A O 1
ATOM 546 N N . PHE A 1 69 ? 12.758 30.25 -0.41 1 78.88 69 PHE A N 1
ATOM 547 C CA . PHE A 1 69 ? 13.781 29.25 -0.716 1 78.88 69 PHE A CA 1
ATOM 548 C C . PHE A 1 69 ? 14.766 29.781 -1.751 1 78.88 69 PHE A C 1
ATOM 550 O O . PHE A 1 69 ? 14.367 30.453 -2.707 1 78.88 69 PHE A O 1
ATOM 557 N N . SER A 1 70 ? 15.992 29.641 -1.493 1 84.12 70 SER A N 1
ATOM 558 C CA . SER A 1 70 ? 17.016 29.922 -2.486 1 84.12 70 SER A CA 1
ATOM 559 C C . SER A 1 70 ? 16.969 28.922 -3.637 1 84.12 70 SER A C 1
ATOM 561 O O . SER A 1 70 ? 16.328 27.891 -3.537 1 84.12 70 SER A O 1
ATOM 563 N N . TRP A 1 71 ? 17.594 29.297 -4.805 1 84.62 71 TRP A N 1
ATOM 564 C CA . TRP A 1 71 ? 17.578 28.438 -5.992 1 84.62 71 TRP A CA 1
ATOM 565 C C . TRP A 1 71 ? 18.219 27.094 -5.703 1 84.62 71 TRP A C 1
ATOM 567 O O . TRP A 1 71 ? 17.75 26.062 -6.191 1 84.62 71 TRP A O 1
ATOM 577 N N . TRP A 1 72 ? 19.266 27.078 -4.945 1 86.31 72 TRP A N 1
ATOM 578 C CA . TRP A 1 72 ? 19.938 25.797 -4.672 1 86.31 72 TRP A CA 1
ATOM 579 C C . TRP A 1 72 ? 19.078 24.938 -3.75 1 86.31 72 TRP A C 1
ATOM 581 O O . TRP A 1 72 ? 19.125 23.703 -3.834 1 86.31 72 TRP A O 1
ATOM 591 N N . GLN A 1 73 ? 18.312 25.484 -2.848 1 86.19 73 GLN A N 1
ATOM 592 C CA . GLN A 1 73 ? 17.391 24.734 -2.008 1 86.19 73 GLN A CA 1
ATOM 593 C C . GLN A 1 73 ? 16.281 24.094 -2.842 1 86.19 73 GLN A C 1
ATOM 595 O O . GLN A 1 73 ? 15.867 22.969 -2.564 1 86.19 73 GLN A O 1
ATOM 600 N N . LEU A 1 74 ? 15.93 24.891 -3.857 1 87.12 74 LEU A N 1
ATOM 601 C CA . LEU A 1 74 ? 14.883 24.375 -4.738 1 87.12 74 LEU A CA 1
ATOM 602 C C . LEU A 1 74 ? 15.391 23.172 -5.531 1 87.12 74 LEU A C 1
ATOM 604 O O . LEU A 1 74 ? 14.703 22.156 -5.613 1 87.12 74 LEU A O 1
ATOM 608 N N . ILE A 1 75 ? 16.484 23.312 -6.066 1 89.12 75 ILE A N 1
ATOM 609 C CA . ILE A 1 75 ? 17.062 22.219 -6.863 1 89.12 75 ILE A CA 1
ATOM 610 C C . ILE A 1 75 ? 17.312 21.016 -5.977 1 89.12 75 ILE A C 1
ATOM 612 O O . ILE A 1 75 ? 17 19.875 -6.355 1 89.12 75 ILE A O 1
ATOM 616 N N . GLY A 1 76 ? 17.906 21.234 -4.844 1 90.5 76 GLY A N 1
ATOM 617 C CA . GLY A 1 76 ? 18.141 20.141 -3.912 1 90.5 76 GLY A CA 1
ATOM 618 C C . GLY A 1 76 ? 16.859 19.469 -3.441 1 90.5 76 GLY A C 1
ATOM 619 O O . GLY A 1 76 ? 16.812 18.25 -3.279 1 90.5 76 GLY A O 1
ATOM 620 N N . GLY A 1 77 ? 15.891 20.266 -3.182 1 88.88 77 GLY A N 1
ATOM 621 C CA . GLY A 1 77 ? 14.594 19.719 -2.805 1 88.88 77 GLY A CA 1
ATOM 622 C C . GLY A 1 77 ? 14 18.812 -3.859 1 88.88 77 GLY A C 1
ATOM 623 O O . GLY A 1 77 ? 13.523 17.719 -3.543 1 88.88 77 GLY A O 1
ATOM 624 N N . ILE A 1 78 ? 14.047 19.297 -5.102 1 88.19 78 ILE A N 1
ATOM 625 C CA . ILE A 1 78 ? 13.539 18.5 -6.215 1 88.19 78 ILE A CA 1
ATOM 626 C C . ILE A 1 78 ? 14.312 17.188 -6.312 1 88.19 78 ILE A C 1
ATOM 628 O O . ILE A 1 78 ? 13.719 16.125 -6.484 1 88.19 78 ILE A O 1
ATOM 632 N N . LEU A 1 79 ? 15.586 17.25 -6.176 1 91.56 79 LEU A N 1
ATOM 633 C CA . LEU A 1 79 ? 16.438 16.062 -6.285 1 91.56 79 LEU A CA 1
ATOM 634 C C . LEU A 1 79 ? 16.156 15.094 -5.145 1 91.56 79 LEU A C 1
ATOM 636 O O . LEU A 1 79 ? 16 13.891 -5.367 1 91.56 79 LEU A O 1
ATOM 640 N N . ILE A 1 80 ? 16.062 15.555 -3.971 1 91.62 80 ILE A N 1
ATOM 641 C CA . ILE A 1 80 ? 15.852 14.719 -2.795 1 91.62 80 ILE A CA 1
ATOM 642 C C . ILE A 1 80 ? 14.484 14.039 -2.877 1 91.62 80 ILE A C 1
ATOM 644 O O . ILE A 1 80 ? 14.359 12.844 -2.619 1 91.62 80 ILE A O 1
ATOM 648 N N . THR A 1 81 ? 13.5 14.797 -3.238 1 89.38 81 THR A N 1
ATOM 649 C CA . THR A 1 81 ? 12.148 14.242 -3.293 1 89.38 81 THR A CA 1
ATOM 650 C C . THR A 1 81 ? 12.008 13.281 -4.469 1 89.38 81 THR A C 1
ATOM 652 O O . THR A 1 81 ? 11.102 12.445 -4.488 1 89.38 81 THR A O 1
ATOM 655 N N . SER A 1 82 ? 12.859 13.391 -5.473 1 88.94 82 SER A N 1
ATOM 656 C CA . SER A 1 82 ? 12.82 12.508 -6.629 1 88.94 82 SER A CA 1
ATOM 657 C C . SER A 1 82 ? 13.305 11.109 -6.27 1 88.94 82 SER A C 1
ATOM 659 O O . SER A 1 82 ? 13.008 10.141 -6.973 1 88.94 82 SER A O 1
ATOM 661 N N . ILE A 1 83 ? 13.977 10.938 -5.199 1 91.69 83 ILE A N 1
ATOM 662 C CA . ILE A 1 83 ? 14.57 9.656 -4.82 1 91.69 83 ILE A CA 1
ATOM 663 C C . ILE A 1 83 ? 13.461 8.664 -4.465 1 91.69 83 ILE A C 1
ATOM 665 O O . ILE A 1 83 ? 13.336 7.613 -5.098 1 91.69 83 ILE A O 1
ATOM 669 N N . PRO A 1 84 ? 12.594 8.961 -3.514 1 90.12 84 PRO A N 1
ATOM 670 C CA . PRO A 1 84 ? 11.492 8.039 -3.236 1 90.12 84 PRO A CA 1
ATOM 671 C C . PRO A 1 84 ? 10.539 7.883 -4.422 1 90.12 84 PRO A C 1
ATOM 673 O O . PRO A 1 84 ? 10.008 6.793 -4.648 1 90.12 84 PRO A O 1
ATOM 676 N N . LEU A 1 85 ? 10.367 8.953 -5.125 1 89.12 85 LEU A N 1
ATOM 677 C CA . LEU A 1 85 ? 9.477 8.914 -6.285 1 89.12 85 LEU A CA 1
ATOM 678 C C . LEU A 1 85 ? 10.008 7.949 -7.344 1 89.12 85 LEU A C 1
ATOM 680 O O . LEU A 1 85 ? 9.234 7.258 -8 1 89.12 85 LEU A O 1
ATOM 684 N N . SER A 1 86 ? 11.297 7.984 -7.551 1 90.56 86 SER A N 1
ATOM 685 C CA . SER A 1 86 ? 11.906 7.09 -8.531 1 90.56 86 SER A CA 1
ATOM 686 C C . SER A 1 86 ? 11.625 5.629 -8.195 1 90.56 86 SER A C 1
ATOM 688 O O . SER A 1 86 ? 11.43 4.809 -9.094 1 90.56 86 SER A O 1
ATOM 690 N N . SER A 1 87 ? 11.648 5.277 -6.941 1 91.81 87 SER A N 1
ATOM 691 C CA . SER A 1 87 ? 11.32 3.922 -6.52 1 91.81 87 SER A CA 1
ATOM 692 C C . SER A 1 87 ? 9.883 3.562 -6.883 1 91.81 87 SER A C 1
ATOM 694 O O . SER A 1 87 ? 9.617 2.455 -7.348 1 91.81 87 SER A O 1
ATOM 696 N N . LEU A 1 88 ? 9.039 4.516 -6.711 1 89.44 88 LEU A N 1
ATOM 697 C CA . LEU A 1 88 ? 7.641 4.301 -7.066 1 89.44 88 LEU A CA 1
ATOM 698 C C . LEU A 1 88 ? 7.48 4.145 -8.578 1 89.44 88 LEU A C 1
ATOM 700 O O . LEU A 1 88 ? 6.707 3.307 -9.039 1 89.44 88 LEU A O 1
ATOM 704 N N . ILE A 1 89 ? 8.164 4.977 -9.297 1 88.19 89 ILE A N 1
ATOM 705 C CA . ILE A 1 89 ? 8.141 4.898 -10.75 1 88.19 89 ILE A CA 1
ATOM 706 C C . ILE A 1 89 ? 8.617 3.518 -11.203 1 88.19 89 ILE A C 1
ATOM 708 O O . ILE A 1 89 ? 8.023 2.91 -12.094 1 88.19 89 ILE A O 1
ATOM 712 N N . PHE A 1 90 ? 9.633 3.064 -10.586 1 91.25 90 PHE A N 1
ATOM 713 C CA . PHE A 1 90 ? 10.156 1.734 -10.875 1 91.25 90 PHE A CA 1
ATOM 714 C C . PHE A 1 90 ? 9.102 0.668 -10.617 1 91.25 90 PHE A C 1
ATOM 716 O O . PHE A 1 90 ? 8.93 -0.255 -11.414 1 91.25 90 PHE A O 1
ATOM 723 N N . SER A 1 91 ? 8.461 0.75 -9.523 1 90.75 91 SER A N 1
ATOM 724 C CA . SER A 1 91 ? 7.41 -0.203 -9.18 1 90.75 91 SER A CA 1
ATOM 725 C C . SER A 1 91 ? 6.281 -0.177 -10.203 1 90.75 91 SER A C 1
ATOM 727 O O . SER A 1 91 ? 5.797 -1.228 -10.625 1 90.75 91 SER A O 1
ATOM 729 N N . LEU A 1 92 ? 5.883 1.027 -10.594 1 88 92 LEU A N 1
ATOM 730 C CA . LEU A 1 92 ? 4.816 1.176 -11.57 1 88 92 LEU A CA 1
ATOM 731 C C . LEU A 1 92 ? 5.238 0.622 -12.93 1 88 92 LEU A C 1
ATOM 733 O O . LEU A 1 92 ? 4.422 0.058 -13.656 1 88 92 LEU A O 1
ATOM 737 N N . TRP A 1 93 ? 6.477 0.916 -13.18 1 88.25 93 TRP A N 1
ATOM 738 C CA . TRP A 1 93 ? 7.016 0.345 -14.414 1 88.25 93 TRP A CA 1
ATOM 739 C C . TRP A 1 93 ? 6.98 -1.179 -14.367 1 88.25 93 TRP A C 1
ATOM 741 O O . TRP A 1 93 ? 6.605 -1.827 -15.352 1 88.25 93 TRP A O 1
ATOM 751 N N . ALA A 1 94 ? 7.406 -1.78 -13.281 1 90.31 94 ALA A N 1
ATOM 752 C CA . ALA A 1 94 ? 7.352 -3.229 -13.109 1 90.31 94 ALA A CA 1
ATOM 753 C C . ALA A 1 94 ? 5.922 -3.746 -13.234 1 90.31 94 ALA A C 1
ATOM 755 O O . ALA A 1 94 ? 5.688 -4.793 -13.844 1 90.31 94 ALA A O 1
ATOM 756 N N . LEU A 1 95 ? 4.988 -3.064 -12.711 1 87.81 95 LEU A N 1
ATOM 757 C CA . LEU A 1 95 ? 3.586 -3.459 -12.797 1 87.81 95 LEU A CA 1
ATOM 758 C C . LEU A 1 95 ? 3.076 -3.35 -14.234 1 87.81 95 LEU A C 1
ATOM 760 O O . LEU A 1 95 ? 2.281 -4.18 -14.68 1 87.81 95 LEU A O 1
ATOM 764 N N . HIS A 1 96 ? 3.533 -2.266 -14.789 1 85.69 96 HIS A N 1
ATOM 765 C CA . HIS A 1 96 ? 3.186 -2.129 -16.203 1 85.69 96 HIS A CA 1
ATOM 766 C C . HIS A 1 96 ? 3.615 -3.357 -17 1 85.69 96 HIS A C 1
ATOM 768 O O . HIS A 1 96 ? 2.836 -3.891 -17.797 1 85.69 96 HIS A O 1
ATOM 774 N N . GLN A 1 97 ? 4.785 -3.809 -16.828 1 87.31 97 GLN A N 1
ATOM 775 C CA . GLN A 1 97 ? 5.312 -4.98 -17.516 1 87.31 97 GLN A CA 1
ATOM 776 C C . GLN A 1 97 ? 4.551 -6.242 -17.125 1 87.31 97 GLN A C 1
ATOM 778 O O . GLN A 1 97 ? 4.285 -7.105 -17.969 1 87.31 97 GLN A O 1
ATOM 783 N N . LEU A 1 98 ? 4.23 -6.359 -15.852 1 88.31 98 LEU A N 1
ATOM 784 C CA . LEU A 1 98 ? 3.467 -7.488 -15.344 1 88.31 98 LEU A CA 1
ATOM 785 C C . LEU A 1 98 ? 2.109 -7.582 -16.031 1 88.31 98 LEU A C 1
ATOM 787 O O . LEU A 1 98 ? 1.732 -8.648 -16.531 1 88.31 98 LEU A O 1
ATOM 791 N N . PHE A 1 99 ? 1.413 -6.5 -16.094 1 85.38 99 PHE A N 1
ATOM 792 C CA . PHE A 1 99 ? 0.063 -6.5 -16.641 1 85.38 99 PHE A CA 1
ATOM 793 C C . PHE A 1 99 ? 0.098 -6.664 -18.156 1 85.38 99 PHE A C 1
ATOM 795 O O . PHE A 1 99 ? -0.814 -7.25 -18.75 1 85.38 99 PHE A O 1
ATOM 802 N N . ARG A 1 100 ? 1.161 -6.129 -18.656 1 84.12 100 ARG A N 1
ATOM 803 C CA . ARG A 1 100 ? 1.354 -6.395 -20.078 1 84.12 100 ARG A CA 1
ATOM 804 C C . ARG A 1 100 ? 1.511 -7.887 -20.344 1 84.12 100 ARG A C 1
ATOM 806 O O . ARG A 1 100 ? 0.936 -8.422 -21.297 1 84.12 100 ARG A O 1
ATOM 813 N N . SER A 1 101 ? 2.238 -8.547 -19.578 1 86.12 101 SER A N 1
ATOM 814 C CA . SER A 1 101 ? 2.422 -9.992 -19.703 1 86.12 101 SER A CA 1
ATOM 815 C C . SER A 1 101 ? 1.116 -10.734 -19.453 1 86.12 101 SER A C 1
ATOM 817 O O . SER A 1 101 ? 0.813 -11.719 -20.125 1 86.12 101 SER A O 1
ATOM 819 N N . TYR A 1 102 ? 0.42 -10.281 -18.5 1 82.38 102 TYR A N 1
ATOM 820 C CA . TYR A 1 102 ? -0.867 -10.891 -18.188 1 82.38 102 TYR A CA 1
ATOM 821 C C . TYR A 1 102 ? -1.838 -10.734 -19.359 1 82.38 102 TYR A C 1
ATOM 823 O O . TYR A 1 102 ? -2.674 -11.609 -19.594 1 82.38 102 TYR A O 1
ATOM 831 N N . SER A 1 103 ? -1.74 -9.57 -19.984 1 81.12 103 SER A N 1
ATOM 832 C CA . SER A 1 103 ? -2.602 -9.344 -21.141 1 81.12 103 SER A CA 1
ATOM 833 C C . SER A 1 103 ? -2.275 -10.305 -22.281 1 81.12 103 SER A C 1
ATOM 835 O O . SER A 1 103 ? -3.102 -10.531 -23.172 1 81.12 103 SER A O 1
ATOM 837 N N . GLN A 1 104 ? -1.076 -10.859 -22.328 1 80.56 104 GLN A N 1
ATOM 838 C CA . GLN A 1 104 ? -0.659 -11.852 -23.297 1 80.56 104 GLN A CA 1
ATOM 839 C C . GLN A 1 104 ? -0.903 -13.266 -22.797 1 80.56 104 GLN A C 1
ATOM 841 O O . GLN A 1 104 ? -0.402 -14.234 -23.359 1 80.56 104 GLN A O 1
ATOM 846 N N . ARG A 1 105 ? -1.56 -13.352 -21.594 1 77.5 105 ARG A N 1
ATOM 847 C CA . ARG A 1 105 ? -1.964 -14.617 -21 1 77.5 105 ARG A CA 1
ATOM 848 C C . ARG A 1 105 ? -0.755 -15.383 -20.469 1 77.5 105 ARG A C 1
ATOM 850 O O . ARG A 1 105 ? -0.724 -16.625 -20.531 1 77.5 105 ARG A O 1
ATOM 857 N N . ASP A 1 106 ? 0.247 -14.695 -20.234 1 81.06 106 ASP A N 1
ATOM 858 C CA . ASP A 1 106 ? 1.42 -15.266 -19.578 1 81.06 106 ASP A CA 1
ATOM 859 C C . ASP A 1 106 ? 1.352 -15.094 -18.062 1 81.06 106 ASP A C 1
ATOM 861 O O . ASP A 1 106 ? 2.092 -14.289 -17.5 1 81.06 106 ASP A O 1
ATOM 865 N N . TYR A 1 107 ? 0.529 -15.938 -17.438 1 77.44 107 TYR A N 1
ATOM 866 C CA . TYR A 1 107 ? 0.232 -15.758 -16.031 1 77.44 107 TYR A CA 1
ATOM 867 C C . TYR A 1 107 ? 1.247 -16.484 -15.156 1 77.44 107 TYR A C 1
ATOM 869 O O . TYR A 1 107 ? 1.49 -16.094 -14.016 1 77.44 107 TYR A O 1
ATOM 877 N N . PHE A 1 108 ? 1.781 -17.562 -15.758 1 79 108 PHE A N 1
ATOM 878 C CA . PHE A 1 108 ? 2.639 -18.422 -14.945 1 79 108 PHE A CA 1
ATOM 879 C C . PHE A 1 108 ? 4.023 -18.547 -15.57 1 79 108 PHE A C 1
ATOM 881 O O . PHE A 1 108 ? 4.43 -19.641 -15.969 1 79 108 PHE A O 1
ATOM 888 N N . SER A 1 109 ? 4.625 -17.484 -15.727 1 85.19 109 SER A N 1
ATOM 889 C CA . SER A 1 109 ? 6 -17.469 -16.203 1 85.19 109 SER A CA 1
ATOM 890 C C . SER A 1 109 ? 6.945 -16.875 -15.172 1 85.19 109 SER A C 1
ATOM 892 O O . SER A 1 109 ? 6.527 -16.094 -14.32 1 85.19 109 SER A O 1
ATOM 894 N N . LYS A 1 110 ? 8.164 -17.328 -15.188 1 89.75 110 LYS A N 1
ATOM 895 C CA . LYS A 1 110 ? 9.172 -16.812 -14.266 1 89.75 110 LYS A CA 1
ATOM 896 C C . LYS A 1 110 ? 9.367 -15.32 -14.453 1 89.75 110 LYS A C 1
ATOM 898 O O . LYS A 1 110 ? 9.602 -14.594 -13.484 1 89.75 110 LYS A O 1
ATOM 903 N N . LYS A 1 111 ? 9.25 -14.977 -15.656 1 89.25 111 LYS A N 1
ATOM 904 C CA . LYS A 1 111 ? 9.367 -13.562 -15.984 1 89.25 111 LYS A CA 1
ATOM 905 C C . LYS A 1 111 ? 8.289 -12.742 -15.289 1 89.25 111 LYS A C 1
ATOM 907 O O . LYS A 1 111 ? 8.586 -11.727 -14.656 1 89.25 111 LYS A O 1
ATOM 912 N N . THR A 1 112 ? 7.055 -13.211 -15.391 1 88.94 112 THR A N 1
ATOM 913 C CA . THR A 1 112 ? 5.93 -12.516 -14.781 1 88.94 112 THR A CA 1
ATOM 914 C C . THR A 1 112 ? 6.035 -12.531 -13.258 1 88.94 112 THR A C 1
ATOM 916 O O . THR A 1 112 ? 5.75 -11.531 -12.594 1 88.94 112 THR A O 1
ATOM 919 N N . ALA A 1 113 ? 6.477 -13.625 -12.734 1 90.75 113 ALA A N 1
ATOM 920 C CA . ALA A 1 113 ? 6.672 -13.734 -11.289 1 90.75 113 ALA A CA 1
ATOM 921 C C . ALA A 1 113 ? 7.723 -12.75 -10.797 1 90.75 113 ALA A C 1
ATOM 923 O O . ALA A 1 113 ? 7.578 -12.156 -9.727 1 90.75 113 ALA A O 1
ATOM 924 N N . ARG A 1 114 ? 8.734 -12.539 -11.578 1 91.44 114 ARG A N 1
ATOM 925 C CA . ARG A 1 114 ? 9.805 -11.609 -11.219 1 91.44 114 ARG A CA 1
ATOM 926 C C . ARG A 1 114 ? 9.297 -10.172 -11.195 1 91.44 114 ARG A C 1
ATOM 928 O O . ARG A 1 114 ? 9.688 -9.383 -10.336 1 91.44 114 ARG A O 1
ATOM 935 N N . TYR A 1 115 ? 8.5 -9.875 -12.195 1 91.75 115 TYR A N 1
ATOM 936 C CA . TYR A 1 115 ? 7.934 -8.523 -12.242 1 91.75 115 TYR A CA 1
ATOM 937 C C . TYR A 1 115 ? 7.094 -8.242 -11.008 1 91.75 115 TYR A C 1
ATOM 939 O O . TYR A 1 115 ? 7.082 -7.113 -10.508 1 91.75 115 TYR A O 1
ATOM 947 N N . LEU A 1 116 ? 6.398 -9.211 -10.57 1 92.38 116 LEU A N 1
ATOM 948 C CA . LEU A 1 116 ? 5.633 -9.062 -9.344 1 92.38 116 LEU A CA 1
ATOM 949 C C . LEU A 1 116 ? 6.551 -8.75 -8.164 1 92.38 116 LEU A C 1
ATOM 951 O O . LEU A 1 116 ? 6.242 -7.887 -7.336 1 92.38 116 LEU A O 1
ATOM 955 N N . GLY A 1 117 ? 7.684 -9.43 -8.078 1 93.44 117 GLY A N 1
ATOM 956 C CA . GLY A 1 117 ? 8.672 -9.188 -7.035 1 93.44 117 GLY A CA 1
ATOM 957 C C . GLY A 1 117 ? 9.273 -7.797 -7.102 1 93.44 117 GLY A C 1
ATOM 958 O O . GLY A 1 117 ? 9.406 -7.121 -6.078 1 93.44 117 GLY A O 1
ATOM 959 N N . PHE A 1 118 ? 9.562 -7.434 -8.289 1 93.12 118 PHE A N 1
ATOM 960 C CA . PHE A 1 118 ? 10.141 -6.109 -8.5 1 93.12 118 PHE A CA 1
ATOM 961 C C . PHE A 1 118 ? 9.164 -5.023 -8.07 1 93.12 118 PHE A C 1
ATOM 963 O O . PHE A 1 118 ? 9.57 -4.004 -7.504 1 93.12 118 PHE A O 1
ATOM 970 N N . ALA A 1 119 ? 7.895 -5.242 -8.398 1 92.19 119 ALA A N 1
ATOM 971 C CA . ALA A 1 119 ? 6.875 -4.277 -7.992 1 92.19 119 ALA A CA 1
ATOM 972 C C . ALA A 1 119 ? 6.824 -4.148 -6.473 1 92.19 119 ALA A C 1
ATOM 974 O O . ALA A 1 119 ? 6.777 -3.037 -5.941 1 92.19 119 ALA A O 1
ATOM 975 N N . GLY A 1 120 ? 6.824 -5.293 -5.809 1 93.19 120 GLY A N 1
ATOM 976 C CA . GLY A 1 120 ? 6.852 -5.273 -4.355 1 93.19 120 GLY A CA 1
ATOM 977 C C . GLY A 1 120 ? 8.086 -4.602 -3.789 1 93.19 120 GLY A C 1
ATOM 978 O O . GLY A 1 120 ? 7.988 -3.729 -2.924 1 93.19 120 GLY A O 1
ATOM 979 N N . TRP A 1 121 ? 9.234 -4.855 -4.324 1 93.06 121 TRP A N 1
ATOM 980 C CA . TRP A 1 121 ? 10.5 -4.297 -3.855 1 93.06 121 TRP A CA 1
ATOM 981 C C . TRP A 1 121 ? 10.57 -2.799 -4.121 1 93.06 121 TRP A C 1
ATOM 983 O O . TRP A 1 121 ? 11.156 -2.049 -3.338 1 93.06 121 TRP A O 1
ATOM 993 N N . GLY A 1 122 ? 10.008 -2.453 -5.203 1 93.94 122 GLY A N 1
ATOM 994 C CA . GLY A 1 122 ? 9.938 -1.033 -5.508 1 93.94 122 GLY A CA 1
ATOM 995 C C . GLY A 1 122 ? 9.172 -0.24 -4.461 1 93.94 122 GLY A C 1
ATOM 996 O O . GLY A 1 122 ? 9.617 0.832 -4.043 1 93.94 122 GLY A O 1
ATOM 997 N N . VAL A 1 123 ? 8.102 -0.795 -4.066 1 93 123 VAL A N 1
ATOM 998 C CA . VAL A 1 123 ? 7.266 -0.108 -3.088 1 93 123 VAL A CA 1
ATOM 999 C C . VAL A 1 123 ? 7.93 -0.16 -1.714 1 93 123 VAL A C 1
ATOM 1001 O O . VAL A 1 123 ? 7.848 0.797 -0.941 1 93 123 VAL A O 1
ATOM 1004 N N . ILE A 1 124 ? 8.594 -1.247 -1.398 1 92.38 124 ILE A N 1
ATOM 1005 C CA . ILE A 1 124 ? 9.375 -1.327 -0.167 1 92.38 124 ILE A CA 1
ATOM 1006 C C . ILE A 1 124 ? 10.445 -0.238 -0.162 1 92.38 124 ILE A C 1
ATOM 1008 O O . ILE A 1 124 ? 10.594 0.49 0.822 1 92.38 124 ILE A O 1
ATOM 1012 N N . GLY A 1 125 ? 11.133 -0.188 -1.215 1 93.25 125 GLY A N 1
ATOM 1013 C CA . GLY A 1 125 ? 12.141 0.849 -1.361 1 93.25 125 GLY A CA 1
ATOM 1014 C C . GLY A 1 125 ? 11.578 2.25 -1.21 1 93.25 125 GLY A C 1
ATOM 1015 O O . GLY A 1 125 ? 12.195 3.102 -0.562 1 93.25 125 GLY A O 1
ATOM 1016 N N . TRP A 1 126 ? 10.438 2.494 -1.82 1 91.31 126 TRP A N 1
ATOM 1017 C CA . TRP A 1 126 ? 9.773 3.791 -1.703 1 91.31 126 TRP A CA 1
ATOM 1018 C C . TRP A 1 126 ? 9.5 4.129 -0.243 1 91.31 126 TRP A C 1
ATOM 1020 O O . TRP A 1 126 ? 9.773 5.246 0.203 1 91.31 126 TRP A O 1
ATOM 1030 N N . SER A 1 127 ? 8.922 3.184 0.472 1 88.06 127 SER A N 1
ATOM 1031 C CA . SER A 1 127 ? 8.555 3.414 1.866 1 88.06 127 SER A CA 1
ATOM 1032 C C . SER A 1 127 ? 9.781 3.758 2.709 1 88.06 127 SER A C 1
ATOM 1034 O O . SER A 1 127 ? 9.75 4.707 3.496 1 88.06 127 SER A O 1
ATOM 1036 N N . VAL A 1 128 ? 10.836 3.092 2.547 1 90.06 128 VAL A N 1
ATOM 1037 C CA . VAL A 1 128 ? 12.062 3.293 3.32 1 90.06 128 VAL A CA 1
ATOM 1038 C C . VAL A 1 128 ? 12.695 4.629 2.943 1 90.06 128 VAL A C 1
ATOM 1040 O O . VAL A 1 128 ? 13.062 5.418 3.818 1 90.06 128 VAL A O 1
ATOM 1043 N N . LEU A 1 129 ? 12.781 4.875 1.711 1 91.69 129 LEU A N 1
ATOM 1044 C CA . LEU A 1 129 ? 13.398 6.102 1.219 1 91.69 129 LEU A CA 1
ATOM 1045 C C . LEU A 1 129 ? 12.562 7.32 1.598 1 91.69 129 LEU A C 1
ATOM 1047 O O . LEU A 1 129 ? 13.109 8.391 1.892 1 91.69 129 LEU A O 1
ATOM 1051 N N . ASP A 1 130 ? 11.242 7.16 1.502 1 88.12 130 ASP A N 1
ATOM 1052 C CA . ASP A 1 130 ? 10.336 8.234 1.883 1 88.12 130 ASP A CA 1
ATOM 1053 C C . ASP A 1 130 ? 10.539 8.641 3.342 1 88.12 130 ASP A C 1
ATOM 1055 O O . ASP A 1 130 ? 10.531 9.828 3.67 1 88.12 130 ASP A O 1
ATOM 1059 N N . ILE A 1 131 ? 10.703 7.699 4.145 1 83.94 131 ILE A N 1
ATOM 1060 C CA . ILE A 1 131 ? 10.922 7.945 5.566 1 83.94 131 ILE A CA 1
ATOM 1061 C C . ILE A 1 131 ? 12.289 8.594 5.777 1 83.94 131 ILE A C 1
ATOM 1063 O O . ILE A 1 131 ? 12.406 9.562 6.527 1 83.94 131 ILE A O 1
ATOM 1067 N N . LEU A 1 132 ? 13.297 8.156 5.129 1 87.19 132 LEU A N 1
ATOM 1068 C CA . LEU A 1 132 ? 14.664 8.609 5.316 1 87.19 132 LEU A CA 1
ATOM 1069 C C . LEU A 1 132 ? 14.867 10 4.711 1 87.19 132 LEU A C 1
ATOM 1071 O O . LEU A 1 132 ? 15.648 10.797 5.223 1 87.19 132 LEU A O 1
ATOM 1075 N N . CYS A 1 133 ? 14.211 10.25 3.635 1 88.75 133 CYS A N 1
ATOM 1076 C CA . CYS A 1 133 ? 14.422 11.516 2.928 1 88.75 133 CYS A CA 1
ATOM 1077 C C . CYS A 1 133 ? 13.711 12.656 3.639 1 88.75 133 CYS A C 1
ATOM 1079 O O . CYS A 1 133 ? 14.016 13.828 3.391 1 88.75 133 CYS A O 1
ATOM 1081 N N . GLU A 1 134 ? 12.75 12.312 4.484 1 84.44 134 GLU A N 1
ATOM 1082 C CA . GLU A 1 134 ? 12.016 13.352 5.199 1 84.44 134 GLU A CA 1
ATOM 1083 C C . GLU A 1 134 ? 12.945 14.172 6.086 1 84.44 134 GLU A C 1
ATOM 1085 O O . GLU A 1 134 ? 13.016 15.398 5.957 1 84.44 134 GLU A O 1
ATOM 1090 N N . PRO A 1 135 ? 13.633 13.555 7.008 1 83.06 135 PRO A N 1
ATOM 1091 C CA . PRO A 1 135 ? 14.57 14.344 7.816 1 83.06 135 PRO A CA 1
ATOM 1092 C C . PRO A 1 135 ? 15.688 14.969 6.988 1 83.06 135 PRO A C 1
ATOM 1094 O O . PRO A 1 135 ? 16.156 16.062 7.305 1 83.06 135 PRO A O 1
ATOM 1097 N N . LEU A 1 136 ? 16.125 14.328 5.977 1 86.62 136 LEU A N 1
ATOM 1098 C CA . LEU A 1 136 ? 17.156 14.859 5.098 1 86.62 136 LEU A CA 1
ATOM 1099 C C . LEU A 1 136 ? 16.688 16.141 4.418 1 86.62 136 LEU A C 1
ATOM 1101 O O . LEU A 1 136 ? 17.438 17.109 4.32 1 86.62 136 LEU A O 1
ATOM 1105 N N . LEU A 1 137 ? 15.469 16.125 3.949 1 87.31 137 LEU A N 1
ATOM 1106 C CA . LEU A 1 137 ? 14.906 17.297 3.277 1 87.31 137 LEU A CA 1
ATOM 1107 C C . LEU A 1 137 ? 14.734 18.453 4.254 1 87.31 137 LEU A C 1
ATOM 1109 O O . LEU A 1 137 ? 15.016 19.609 3.916 1 87.31 137 LEU A O 1
ATOM 1113 N N . THR A 1 138 ? 14.227 18.141 5.453 1 83.12 138 THR A N 1
ATOM 1114 C CA . THR A 1 138 ? 14.055 19.172 6.469 1 83.12 138 THR A CA 1
ATOM 1115 C C . THR A 1 138 ? 15.391 19.828 6.801 1 83.12 138 THR A C 1
ATOM 1117 O O . THR A 1 138 ? 15.477 21.062 6.871 1 83.12 138 THR A O 1
ATOM 1120 N N . LEU A 1 139 ? 16.391 19.078 6.98 1 84 139 LEU A N 1
ATOM 1121 C CA . LEU A 1 139 ? 17.719 19.609 7.258 1 84 139 LEU A CA 1
ATOM 1122 C C . LEU A 1 139 ? 18.219 20.438 6.09 1 84 139 LEU A C 1
ATOM 1124 O O . LEU A 1 139 ? 18.859 21.484 6.289 1 84 139 LEU A O 1
ATOM 1128 N N . TRP A 1 140 ? 18 19.891 4.895 1 86.88 140 TRP A N 1
ATOM 1129 C CA . TRP A 1 140 ? 18.422 20.594 3.684 1 86.88 140 TRP A CA 1
ATOM 1130 C C . TRP A 1 140 ? 17.797 21.969 3.598 1 86.88 140 TRP A C 1
ATOM 1132 O O . TRP A 1 140 ? 18.453 22.938 3.244 1 86.88 140 TRP A O 1
ATOM 1142 N N . LEU A 1 141 ? 16.578 22.141 3.963 1 84.88 141 LEU A N 1
ATOM 1143 C CA . LEU A 1 141 ? 15.836 23.391 3.832 1 84.88 141 LEU A CA 1
ATOM 1144 C C . LEU A 1 141 ? 16.172 24.344 4.973 1 84.88 141 LEU A C 1
ATOM 1146 O O . LEU A 1 141 ? 15.992 25.562 4.844 1 84.88 141 LEU A O 1
ATOM 1150 N N . THR A 1 142 ? 16.594 23.766 6.086 1 81.25 142 THR A N 1
ATOM 1151 C CA . THR A 1 142 ? 16.906 24.609 7.234 1 81.25 142 THR A CA 1
ATOM 1152 C C . THR A 1 142 ? 18.375 24.984 7.25 1 81.25 142 THR A C 1
ATOM 1154 O O . THR A 1 142 ? 18.859 25.625 8.203 1 81.25 142 THR A O 1
ATOM 1157 N N . MET A 1 143 ? 19.094 24.578 6.445 1 77.75 143 MET A N 1
ATOM 1158 C CA . MET A 1 143 ? 20.531 24.844 6.434 1 77.75 143 MET A CA 1
ATOM 1159 C C . MET A 1 143 ? 20.797 26.344 6.473 1 77.75 143 MET A C 1
ATOM 1161 O O . MET A 1 143 ? 21.766 26.797 7.086 1 77.75 143 MET A O 1
ATOM 1165 N N . ASN A 1 144 ? 19.984 27.047 5.844 1 70.06 144 ASN A N 1
ATOM 1166 C CA . ASN A 1 144 ? 20.203 28.5 5.848 1 70.06 144 ASN A CA 1
ATOM 1167 C C . ASN A 1 144 ? 19.531 29.156 7.047 1 70.06 144 ASN A C 1
ATOM 1169 O O . ASN A 1 144 ? 19.688 30.359 7.262 1 70.06 144 ASN A O 1
ATOM 1173 N N . GLU A 1 145 ? 18.719 28.344 7.605 1 65.31 145 GLU A N 1
ATOM 1174 C CA . GLU A 1 145 ? 18 28.984 8.719 1 65.31 145 GLU A CA 1
ATOM 1175 C C . GLU A 1 145 ? 18.828 28.922 10 1 65.31 145 GLU A C 1
ATOM 1177 O O . GLU A 1 145 ? 19.672 28.047 10.156 1 65.31 145 GLU A O 1
ATOM 1182 N N . SER A 1 146 ? 19.016 29.953 10.797 1 56.81 146 SER A N 1
ATOM 1183 C CA . SER A 1 146 ? 19.75 30.031 12.055 1 56.81 146 SER A CA 1
ATOM 1184 C C . SER A 1 146 ? 19.547 28.781 12.891 1 56.81 146 SER A C 1
ATOM 1186 O O . SER A 1 146 ? 18.578 28.047 12.711 1 56.81 146 SER A O 1
ATOM 1188 N N . ALA A 1 147 ? 20.578 28.156 13.797 1 54.38 147 ALA A N 1
ATOM 1189 C CA . ALA A 1 147 ? 20.906 26.969 14.586 1 54.38 147 ALA A CA 1
ATOM 1190 C C . ALA A 1 147 ? 19.625 26.312 15.109 1 54.38 147 ALA A C 1
ATOM 1192 O O . ALA A 1 147 ? 19.609 25.094 15.344 1 54.38 147 ALA A O 1
ATOM 1193 N N . GLY A 1 148 ? 18.734 26.812 15.75 1 48.5 148 GLY A N 1
ATOM 1194 C CA . GLY A 1 148 ? 17.844 26.266 16.766 1 48.5 148 GLY A CA 1
ATOM 1195 C C . GLY A 1 148 ? 16.781 25.359 16.188 1 48.5 148 GLY A C 1
ATOM 1196 O O . GLY A 1 148 ? 16.141 24.594 16.938 1 48.5 148 GLY A O 1
ATOM 1197 N N . ASN A 1 149 ? 16.281 25.516 15 1 50.88 149 ASN A N 1
ATOM 1198 C CA . ASN A 1 149 ? 14.992 24.953 14.609 1 50.88 149 ASN A CA 1
ATOM 1199 C C . ASN A 1 149 ? 15.18 23.688 13.758 1 50.88 149 ASN A C 1
ATOM 1201 O O . ASN A 1 149 ? 14.367 23.422 12.867 1 50.88 149 ASN A O 1
ATOM 1205 N N . HIS A 1 150 ? 16.344 23.156 13.867 1 51.78 150 HIS A N 1
ATOM 1206 C CA . HIS A 1 150 ? 16.5 21.938 13.094 1 51.78 150 HIS A CA 1
ATOM 1207 C C . HIS A 1 150 ? 15.453 20.906 13.477 1 51.78 150 HIS A C 1
ATOM 1209 O O . HIS A 1 150 ? 15.469 20.375 14.594 1 51.78 150 HIS A O 1
ATOM 1215 N N . PHE A 1 151 ? 14.172 21.109 13.188 1 54.12 151 PHE A N 1
ATOM 1216 C CA . PHE A 1 151 ? 13.109 20.172 13.531 1 54.12 151 PHE A CA 1
ATOM 1217 C C . PHE A 1 151 ? 13.164 18.938 12.633 1 54.12 151 PHE A C 1
ATOM 1219 O O . PHE A 1 151 ? 13.281 19.062 11.414 1 54.12 151 PHE A O 1
ATOM 1226 N N . MET A 1 152 ? 13.953 17.844 13.156 1 58.09 152 MET A N 1
ATOM 1227 C CA . MET A 1 152 ? 13.828 16.547 12.5 1 58.09 152 MET A CA 1
ATOM 1228 C C . MET A 1 152 ? 12.453 15.938 12.75 1 58.09 152 MET A C 1
ATOM 1230 O O . MET A 1 152 ? 12.031 15.805 13.898 1 58.09 152 MET A O 1
ATOM 1234 N N . SER A 1 153 ? 11.531 16.047 11.742 1 60.91 153 SER A N 1
ATOM 1235 C CA . SER A 1 153 ? 10.242 15.391 11.93 1 60.91 153 SER A CA 1
ATOM 1236 C C . SER A 1 153 ? 10.18 14.07 11.172 1 60.91 153 SER A C 1
ATOM 1238 O O . SER A 1 153 ? 10.672 13.969 10.047 1 60.91 153 SER A O 1
ATOM 1240 N N . ILE A 1 154 ? 10.242 12.984 11.805 1 63.88 154 ILE A N 1
ATOM 1241 C CA . ILE A 1 154 ? 9.914 11.703 11.188 1 63.88 154 ILE A CA 1
ATOM 1242 C C . ILE A 1 154 ? 8.398 11.484 11.227 1 63.88 154 ILE A C 1
ATOM 1244 O O . ILE A 1 154 ? 7.777 11.594 12.289 1 63.88 154 ILE A O 1
ATOM 1248 N N . SER A 1 155 ? 7.867 11.469 10.016 1 65.56 155 SER A N 1
ATOM 1249 C CA . SER A 1 155 ? 6.43 11.234 9.938 1 65.56 155 SER A CA 1
ATOM 1250 C C . SER A 1 155 ? 6.125 9.828 9.422 1 65.56 155 SER A C 1
ATOM 1252 O O . SER A 1 155 ? 6.492 9.484 8.297 1 65.56 155 SER A O 1
ATOM 1254 N N . LEU A 1 156 ? 5.805 8.984 10.375 1 69.62 156 LEU A N 1
ATOM 1255 C CA . LEU A 1 156 ? 5.332 7.664 9.984 1 69.62 156 LEU A CA 1
ATOM 1256 C C . LEU A 1 156 ? 3.822 7.676 9.758 1 69.62 156 LEU A C 1
ATOM 1258 O O . LEU A 1 156 ? 3.064 8.117 10.625 1 69.62 156 LEU A O 1
ATOM 1262 N N . THR A 1 157 ? 3.506 7.379 8.484 1 71.25 157 THR A N 1
ATOM 1263 C CA . THR A 1 157 ? 2.082 7.359 8.172 1 71.25 157 THR A CA 1
ATOM 1264 C C . THR A 1 157 ? 1.568 5.926 8.062 1 71.25 157 THR A C 1
ATOM 1266 O O . THR A 1 157 ? 2.354 4.988 7.902 1 71.25 157 THR A O 1
ATOM 1269 N N . THR A 1 158 ? 0.344 5.785 8.32 1 75.25 158 THR A N 1
ATOM 1270 C CA . THR A 1 158 ? -0.326 4.5 8.156 1 75.25 158 THR A CA 1
ATOM 1271 C C . THR A 1 158 ? -0.134 3.963 6.742 1 75.25 158 THR A C 1
ATOM 1273 O O . THR A 1 158 ? 0.006 2.754 6.543 1 75.25 158 THR A O 1
ATOM 1276 N N . GLY A 1 159 ? -0.024 4.867 5.84 1 77.88 159 GLY A N 1
ATOM 1277 C CA . GLY A 1 159 ? 0.175 4.484 4.449 1 77.88 159 GLY A CA 1
ATOM 1278 C C . GLY A 1 159 ? 1.474 3.732 4.219 1 77.88 159 GLY A C 1
ATOM 1279 O O . GLY A 1 159 ? 1.517 2.785 3.432 1 77.88 159 GLY A O 1
ATOM 1280 N N . HIS A 1 160 ? 2.523 4.113 4.949 1 80.19 160 HIS A N 1
ATOM 1281 C CA . HIS A 1 160 ? 3.799 3.414 4.844 1 80.19 160 HIS A CA 1
ATOM 1282 C C . HIS A 1 160 ? 3.676 1.971 5.32 1 80.19 160 HIS A C 1
ATOM 1284 O O . HIS A 1 160 ? 4.188 1.055 4.672 1 80.19 160 HIS A O 1
ATOM 1290 N N . PHE A 1 161 ? 2.947 1.817 6.367 1 80.75 161 PHE A N 1
ATOM 1291 C CA . PHE A 1 161 ? 2.799 0.488 6.945 1 80.75 161 PHE A CA 1
ATOM 1292 C C . PHE A 1 161 ? 1.981 -0.415 6.031 1 80.75 161 PHE A C 1
ATOM 1294 O O . PHE A 1 161 ? 2.35 -1.567 5.797 1 80.75 161 PHE A O 1
ATOM 1301 N N . VAL A 1 162 ? 0.924 0.151 5.617 1 84.5 162 VAL A N 1
ATOM 1302 C CA . VAL A 1 162 ? 0.063 -0.605 4.715 1 84.5 162 VAL A CA 1
ATOM 1303 C C . VAL A 1 162 ? 0.839 -0.983 3.455 1 84.5 162 VAL A C 1
ATOM 1305 O O . VAL A 1 162 ? 0.8 -2.135 3.016 1 84.5 162 VAL A O 1
ATOM 1308 N N . ALA A 1 163 ? 1.551 0.01 2.936 1 86.19 163 ALA A N 1
ATOM 1309 C CA . ALA A 1 163 ? 2.344 -0.229 1.731 1 86.19 163 ALA A CA 1
ATOM 1310 C C . ALA A 1 163 ? 3.402 -1.301 1.978 1 86.19 163 ALA A C 1
ATOM 1312 O O . ALA A 1 163 ? 3.619 -2.174 1.133 1 86.19 163 ALA A O 1
ATOM 1313 N N . PHE A 1 164 ? 4.051 -1.237 3.121 1 84.94 164 PHE A N 1
ATOM 1314 C CA . PHE A 1 164 ? 5.086 -2.203 3.469 1 84.94 164 PHE A CA 1
ATOM 1315 C C . PHE A 1 164 ? 4.508 -3.613 3.539 1 84.94 164 PHE A C 1
ATOM 1317 O O . PHE A 1 164 ? 5.09 -4.555 2.992 1 84.94 164 PHE A O 1
ATOM 1324 N N . PHE A 1 165 ? 3.439 -3.76 4.164 1 84.62 165 PHE A N 1
ATOM 1325 C CA . PHE A 1 165 ? 2.834 -5.074 4.352 1 84.62 165 PHE A CA 1
ATOM 1326 C C . PHE A 1 165 ? 2.361 -5.645 3.021 1 84.62 165 PHE A C 1
ATOM 1328 O O . PHE A 1 165 ? 2.607 -6.816 2.719 1 84.62 165 PHE A O 1
ATOM 1335 N N . LEU A 1 166 ? 1.617 -4.832 2.234 1 90.19 166 LEU A N 1
ATOM 1336 C CA . LEU A 1 166 ? 1.132 -5.289 0.938 1 90.19 166 LEU A CA 1
ATOM 1337 C C . LEU A 1 166 ? 2.293 -5.66 0.022 1 90.19 166 LEU A C 1
ATOM 1339 O O . LEU A 1 166 ? 2.219 -6.645 -0.717 1 90.19 166 LEU A O 1
ATOM 1343 N N . SER A 1 167 ? 3.291 -4.801 0.083 1 92 167 SER A N 1
ATOM 1344 C CA . SER A 1 167 ? 4.445 -5.059 -0.771 1 92 167 SER A CA 1
ATOM 1345 C C . SER A 1 167 ? 5.176 -6.328 -0.345 1 92 167 SER A C 1
ATOM 1347 O O . SER A 1 167 ? 5.637 -7.098 -1.189 1 92 167 SER A O 1
ATOM 1349 N N . ALA A 1 168 ? 5.309 -6.543 0.958 1 87.5 168 ALA A N 1
ATOM 1350 C CA . ALA A 1 168 ? 5.883 -7.789 1.457 1 87.5 168 ALA A CA 1
ATOM 1351 C C . ALA A 1 168 ? 5.09 -8.992 0.962 1 87.5 168 ALA A C 1
ATOM 1353 O O . ALA A 1 168 ? 5.672 -10.008 0.567 1 87.5 168 ALA A O 1
ATOM 1354 N N . CYS A 1 169 ? 3.826 -8.867 1.019 1 88.62 169 CYS A N 1
ATOM 1355 C CA . CYS A 1 169 ? 2.965 -9.93 0.522 1 88.62 169 CYS A CA 1
ATOM 1356 C C . CYS A 1 169 ? 3.219 -10.195 -0.958 1 88.62 169 CYS A C 1
ATOM 1358 O O . CYS A 1 169 ? 3.318 -11.344 -1.381 1 88.62 169 CYS A O 1
ATOM 1360 N N . LEU A 1 170 ? 3.305 -9.117 -1.726 1 92.31 170 LEU A N 1
ATOM 1361 C CA . LEU A 1 170 ? 3.57 -9.273 -3.152 1 92.31 170 LEU A CA 1
ATOM 1362 C C . LEU A 1 170 ? 4.895 -9.992 -3.385 1 92.31 170 LEU A C 1
ATOM 1364 O O . LEU A 1 170 ? 4.988 -10.859 -4.258 1 92.31 170 LEU A O 1
ATOM 1368 N N . ALA A 1 171 ? 5.875 -9.648 -2.578 1 89.56 171 ALA A N 1
ATOM 1369 C CA . ALA A 1 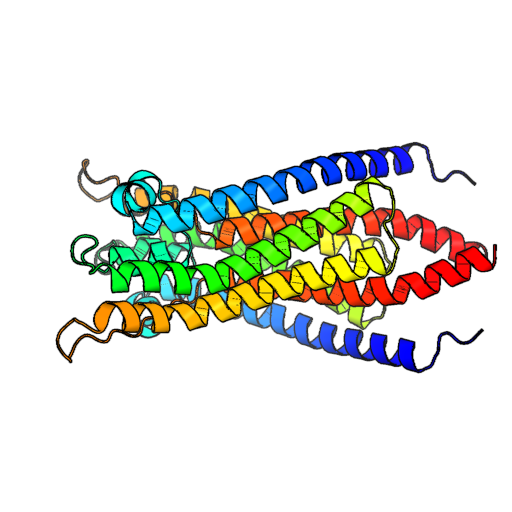171 ? 7.191 -10.266 -2.713 1 89.56 171 ALA A CA 1
ATOM 1370 C C . ALA A 1 171 ? 7.133 -11.758 -2.391 1 89.56 171 ALA A C 1
ATOM 1372 O O . ALA A 1 171 ? 7.75 -12.57 -3.084 1 89.56 171 ALA A O 1
ATOM 1373 N N . ILE A 1 172 ? 6.457 -12.078 -1.401 1 87.19 172 ILE A N 1
ATOM 1374 C CA . ILE A 1 172 ? 6.324 -13.477 -1.007 1 87.19 172 ILE A CA 1
ATOM 1375 C C . ILE A 1 172 ? 5.582 -14.25 -2.094 1 87.19 172 ILE A C 1
ATOM 1377 O O . ILE A 1 172 ? 6.004 -15.336 -2.488 1 87.19 172 ILE A O 1
ATOM 1381 N N . ILE A 1 173 ? 4.504 -13.688 -2.592 1 89.19 173 ILE A N 1
ATOM 1382 C CA . ILE A 1 173 ? 3.729 -14.328 -3.65 1 89.19 173 ILE A CA 1
ATOM 1383 C C . ILE A 1 173 ? 4.605 -14.531 -4.883 1 89.19 173 ILE A C 1
ATOM 1385 O O . ILE A 1 173 ? 4.527 -15.57 -5.543 1 89.19 173 ILE A O 1
ATOM 1389 N N . SER A 1 174 ? 5.336 -13.508 -5.152 1 91.12 174 SER A N 1
ATOM 1390 C CA . SER A 1 174 ? 6.238 -13.602 -6.297 1 91.12 174 SER A CA 1
ATOM 1391 C C . SER A 1 174 ? 7.164 -14.812 -6.172 1 91.12 174 SER A C 1
ATOM 1393 O O . SER A 1 174 ? 7.379 -15.539 -7.145 1 91.12 174 SER A O 1
ATOM 1395 N N . ARG A 1 175 ? 7.707 -15.023 -5.016 1 85.88 175 ARG A N 1
ATOM 1396 C CA . ARG A 1 175 ? 8.602 -16.156 -4.781 1 85.88 175 ARG A CA 1
ATOM 1397 C C . ARG A 1 175 ? 7.855 -17.484 -4.93 1 85.88 175 ARG A C 1
ATOM 1399 O O . ARG A 1 175 ? 8.383 -18.438 -5.508 1 85.88 175 ARG A O 1
ATOM 1406 N N . ILE A 1 176 ? 6.711 -17.562 -4.441 1 84.12 176 ILE A N 1
ATOM 1407 C CA . ILE A 1 176 ? 5.895 -18.766 -4.527 1 84.12 176 ILE A CA 1
ATOM 1408 C C . ILE A 1 176 ? 5.582 -19.078 -5.988 1 84.12 176 ILE A C 1
ATOM 1410 O O . ILE A 1 176 ? 5.73 -20.219 -6.434 1 84.12 176 ILE A O 1
ATOM 1414 N N . LEU A 1 177 ? 5.148 -18.062 -6.715 1 84.25 177 LEU A N 1
ATOM 1415 C CA . LEU A 1 177 ? 4.805 -18.234 -8.117 1 84.25 177 LEU A CA 1
ATOM 1416 C C . LEU A 1 177 ? 6.039 -18.625 -8.938 1 84.25 177 LEU A C 1
ATOM 1418 O O . LEU A 1 177 ? 5.949 -19.438 -9.859 1 84.25 177 LEU A O 1
ATOM 1422 N N . TYR A 1 178 ? 7.105 -17.953 -8.5 1 85.75 178 TYR A N 1
ATOM 1423 C CA . TYR A 1 178 ? 8.359 -18.25 -9.188 1 85.75 178 TYR A CA 1
ATOM 1424 C C . TYR A 1 178 ? 8.695 -19.719 -9.07 1 85.75 178 TYR A C 1
ATOM 1426 O O . TYR A 1 178 ? 9.086 -20.359 -10.062 1 85.75 178 TYR A O 1
ATOM 1434 N N . GLN A 1 179 ? 8.547 -20.281 -7.992 1 80.19 179 GLN A N 1
ATOM 1435 C CA . GLN A 1 179 ? 8.812 -21.703 -7.75 1 80.19 179 GLN A CA 1
ATOM 1436 C C . GLN A 1 179 ? 7.75 -22.578 -8.398 1 80.19 179 GLN A C 1
ATOM 1438 O O . GLN A 1 179 ? 8.047 -23.672 -8.867 1 80.19 179 GLN A O 1
ATOM 1443 N N . ALA A 1 180 ? 6.582 -22.094 -8.422 1 77.44 180 ALA A N 1
ATOM 1444 C CA . ALA A 1 180 ? 5.473 -22.859 -8.961 1 77.44 180 ALA A CA 1
ATOM 1445 C C . ALA A 1 180 ? 5.605 -23.016 -10.477 1 77.44 180 ALA A C 1
ATOM 1447 O O . ALA A 1 180 ? 5.098 -23.984 -11.055 1 77.44 180 ALA A O 1
ATOM 1448 N N . CYS A 1 181 ? 6.156 -22 -11.07 1 78.19 181 CYS A N 1
ATOM 1449 C CA . CYS A 1 181 ? 6.344 -22.094 -12.516 1 78.19 181 CYS A CA 1
ATOM 1450 C C . CYS A 1 181 ? 7.105 -23.344 -12.891 1 78.19 181 CYS A C 1
ATOM 1452 O O . CYS A 1 181 ? 6.836 -23.953 -13.938 1 78.19 181 CYS A O 1
ATOM 1454 N N . ASP A 1 182 ? 8.031 -23.766 -12.062 1 73.5 182 ASP A N 1
ATOM 1455 C CA . ASP A 1 182 ? 8.781 -25 -12.312 1 73.5 182 ASP A CA 1
ATOM 1456 C C . ASP A 1 182 ? 7.871 -26.219 -12.273 1 73.5 182 ASP A C 1
ATOM 1458 O O . ASP A 1 182 ? 8 -27.125 -13.094 1 73.5 182 ASP A O 1
ATOM 1462 N N . ILE A 1 183 ? 7.027 -26.125 -11.398 1 66.12 183 ILE A N 1
ATOM 1463 C CA . ILE A 1 183 ? 6.102 -27.234 -11.242 1 66.12 183 ILE A CA 1
ATOM 1464 C C . ILE A 1 183 ? 5.141 -27.266 -12.43 1 66.12 183 ILE A C 1
ATOM 1466 O O . ILE A 1 183 ? 4.855 -28.344 -12.969 1 66.12 183 ILE A O 1
ATOM 1470 N N . TYR A 1 184 ? 4.691 -26.141 -12.812 1 64.81 184 TYR A N 1
ATOM 1471 C CA . TYR A 1 184 ? 3.799 -26.047 -13.961 1 64.81 184 TYR A CA 1
ATOM 1472 C C . TYR A 1 184 ? 4.496 -26.5 -15.234 1 64.81 184 TYR A C 1
ATOM 1474 O O . TYR A 1 184 ? 3.91 -27.219 -16.047 1 64.81 184 TYR A O 1
ATOM 1482 N N . ALA A 1 185 ? 5.645 -26.062 -15.406 1 65.5 185 ALA A N 1
ATOM 1483 C CA . ALA A 1 185 ? 6.414 -26.422 -16.594 1 65.5 185 ALA A CA 1
ATOM 1484 C C . ALA A 1 185 ? 6.637 -27.938 -16.656 1 65.5 185 ALA A C 1
ATOM 1486 O O . ALA A 1 185 ? 6.578 -28.531 -17.734 1 65.5 185 ALA A O 1
ATOM 1487 N N . GLU A 1 186 ? 6.906 -28.5 -15.523 1 63.47 186 GLU A N 1
ATOM 1488 C CA . GLU A 1 186 ? 7.094 -29.938 -15.469 1 63.47 186 GLU A CA 1
ATOM 1489 C C . GLU A 1 186 ? 5.816 -30.688 -15.852 1 63.47 186 GLU A C 1
ATOM 1491 O O . GLU A 1 186 ? 5.867 -31.688 -16.562 1 63.47 186 GLU A O 1
ATOM 1496 N N . ASN A 1 187 ? 4.832 -30.156 -15.43 1 59.06 187 ASN A N 1
ATOM 1497 C CA . ASN A 1 187 ? 3.555 -30.781 -15.727 1 59.06 187 ASN A CA 1
ATOM 1498 C C . ASN A 1 187 ? 3.193 -30.656 -17.203 1 59.06 187 ASN A C 1
ATOM 1500 O O . ASN A 1 187 ? 2.619 -31.562 -17.797 1 59.06 187 ASN A O 1
ATOM 1504 N N . GLN A 1 188 ? 3.439 -29.562 -17.703 1 59.88 188 GLN A N 1
ATOM 1505 C CA . GLN A 1 188 ? 3.162 -29.359 -19.125 1 59.88 188 GLN A CA 1
ATOM 1506 C C . GLN A 1 188 ? 4.051 -30.234 -19.984 1 59.88 188 GLN A C 1
ATOM 1508 O O . GLN A 1 188 ? 3.631 -30.688 -21.062 1 59.88 188 GLN A O 1
ATOM 1513 N N . SER A 1 189 ? 5.254 -30.391 -19.5 1 54.66 189 SER A N 1
ATOM 1514 C CA . SER A 1 189 ? 6.156 -31.25 -20.266 1 54.66 189 SER A CA 1
ATOM 1515 C C . SER A 1 189 ? 5.707 -32.719 -20.219 1 54.66 189 SER A C 1
ATOM 1517 O O . SER A 1 189 ? 6.102 -33.5 -21.062 1 54.66 189 SER A O 1
ATOM 1519 N N . ILE A 1 190 ? 4.965 -33.094 -19.25 1 53.19 190 ILE A N 1
ATOM 1520 C CA . ILE A 1 190 ? 4.539 -34.469 -19.125 1 53.19 190 ILE A CA 1
ATOM 1521 C C . ILE A 1 190 ? 3.32 -34.75 -20 1 53.19 190 ILE A C 1
ATOM 1523 O O . ILE A 1 190 ? 3.1 -35.844 -20.453 1 53.19 190 ILE A O 1
ATOM 1527 N N . ILE A 1 191 ? 2.637 -33.688 -20.172 1 46.69 191 ILE A N 1
ATOM 1528 C CA . ILE A 1 191 ? 1.549 -33.938 -21.109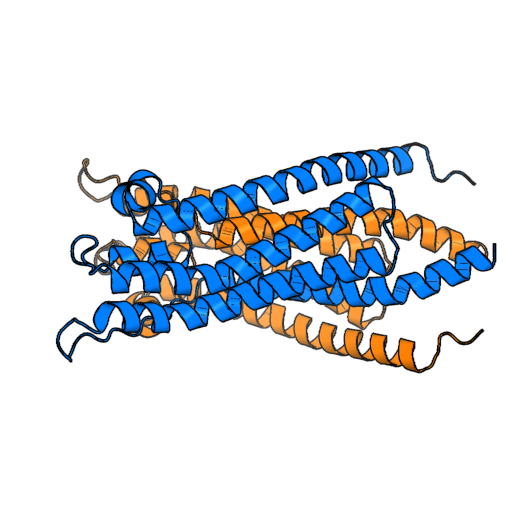 1 46.69 191 ILE A CA 1
ATOM 1529 C C . ILE A 1 191 ? 2.072 -33.875 -22.547 1 46.69 191 ILE A C 1
ATOM 1531 O O . ILE A 1 191 ? 2.814 -32.938 -22.891 1 46.69 191 ILE A O 1
ATOM 1535 N N . MET B 1 1 ? 12.094 -35.875 -12.672 1 34.03 1 MET B N 1
ATOM 1536 C CA . MET B 1 1 ? 12.188 -36.375 -11.305 1 34.03 1 MET B CA 1
ATOM 1537 C C . MET B 1 1 ? 12.227 -35.219 -10.305 1 34.03 1 MET B C 1
ATOM 1539 O O . MET B 1 1 ? 11.469 -35.188 -9.344 1 34.03 1 MET B O 1
ATOM 1543 N N . GLY B 1 2 ? 13.461 -34.531 -10.086 1 35.78 2 GLY B N 1
ATOM 1544 C CA . GLY B 1 2 ? 14.078 -34.031 -8.875 1 35.78 2 GLY B CA 1
ATOM 1545 C C . GLY B 1 2 ? 13.656 -32.594 -8.555 1 35.78 2 GLY B C 1
ATOM 1546 O O . GLY B 1 2 ? 14.109 -31.656 -9.195 1 35.78 2 GLY B O 1
ATOM 1547 N N . VAL B 1 3 ? 12.305 -32.281 -8.477 1 50.91 3 VAL B N 1
ATOM 1548 C CA . VAL B 1 3 ? 12.078 -31.109 -7.66 1 50.91 3 VAL B CA 1
ATOM 1549 C C . VAL B 1 3 ? 13.211 -30.953 -6.648 1 50.91 3 VAL B C 1
ATOM 1551 O O . VAL B 1 3 ? 13.375 -31.781 -5.754 1 50.91 3 VAL B O 1
ATOM 1554 N N . SER B 1 4 ? 14.352 -30.328 -6.988 1 51.69 4 SER B N 1
ATOM 1555 C CA . SER B 1 4 ? 15.609 -30.266 -6.254 1 51.69 4 SER B CA 1
ATOM 1556 C C . SER B 1 4 ? 15.406 -29.734 -4.84 1 51.69 4 SER B C 1
ATOM 1558 O O . SER B 1 4 ? 14.43 -29.031 -4.574 1 51.69 4 SER B O 1
ATOM 1560 N N . MET B 1 5 ? 16.094 -30.422 -3.781 1 56.22 5 MET B N 1
ATOM 1561 C CA . MET B 1 5 ? 16.219 -30.078 -2.369 1 56.22 5 MET B CA 1
ATOM 1562 C C . MET B 1 5 ? 16.266 -28.562 -2.176 1 56.22 5 MET B C 1
ATOM 1564 O O . MET B 1 5 ? 15.812 -28.047 -1.155 1 56.22 5 MET B O 1
ATOM 1568 N N . THR B 1 6 ? 16.75 -27.781 -3.176 1 57.34 6 THR B N 1
ATOM 1569 C CA . THR B 1 6 ? 16.891 -26.328 -3.086 1 57.34 6 THR B CA 1
ATOM 1570 C C . THR B 1 6 ? 15.539 -25.641 -3.191 1 57.34 6 THR B C 1
ATOM 1572 O O . THR B 1 6 ? 15.281 -24.656 -2.514 1 57.34 6 THR B O 1
ATOM 1575 N N . ASP B 1 7 ? 14.734 -26.25 -4.027 1 61.09 7 ASP B N 1
ATOM 1576 C CA . ASP B 1 7 ? 13.398 -25.688 -4.184 1 61.09 7 ASP B CA 1
ATOM 1577 C C . ASP B 1 7 ? 12.562 -25.875 -2.922 1 61.09 7 ASP B C 1
ATOM 1579 O O . ASP B 1 7 ? 11.859 -24.969 -2.488 1 61.09 7 ASP B O 1
ATOM 1583 N N . PHE B 1 8 ? 12.789 -27.031 -2.35 1 61.72 8 PHE B N 1
ATOM 1584 C CA . PHE B 1 8 ? 12.07 -27.328 -1.119 1 61.72 8 PHE B CA 1
ATOM 1585 C C . PHE B 1 8 ? 12.531 -26.438 0.019 1 61.72 8 PHE B C 1
ATOM 1587 O O . PHE B 1 8 ? 11.727 -26 0.849 1 61.72 8 PHE B O 1
ATOM 1594 N N . SER B 1 9 ? 13.828 -26.188 -0.066 1 69.88 9 SER B N 1
ATOM 1595 C CA . SER B 1 9 ? 14.375 -25.359 0.998 1 69.88 9 SER B CA 1
ATOM 1596 C C . SER B 1 9 ? 13.852 -23.922 0.909 1 69.88 9 SER B C 1
ATOM 1598 O O . SER B 1 9 ? 13.578 -23.297 1.932 1 69.88 9 SER B O 1
ATOM 1600 N N . LYS B 1 10 ? 13.734 -23.516 -0.291 1 69 10 LYS B N 1
ATOM 1601 C CA . LYS B 1 10 ? 13.211 -22.172 -0.485 1 69 10 LYS B CA 1
ATOM 1602 C C . LYS B 1 10 ? 11.742 -22.078 -0.079 1 69 10 LYS B C 1
ATOM 1604 O O . LYS B 1 10 ? 11.32 -21.109 0.546 1 69 10 LYS B O 1
ATOM 1609 N N . LEU B 1 11 ? 11.078 -23.016 -0.329 1 71.75 11 LEU B N 1
ATOM 1610 C CA . LEU B 1 11 ? 9.672 -23.047 0.053 1 71.75 11 LEU B CA 1
ATOM 1611 C C . LEU B 1 11 ? 9.523 -23.141 1.567 1 71.75 11 LEU B C 1
ATOM 1613 O O . LEU B 1 11 ? 8.594 -22.578 2.141 1 71.75 11 LEU B O 1
ATOM 1617 N N . ASP B 1 12 ? 10.516 -23.797 2.148 1 75 12 ASP B N 1
ATOM 1618 C CA . ASP B 1 12 ? 10.484 -23.875 3.605 1 75 12 ASP B CA 1
ATOM 1619 C C . ASP B 1 12 ? 10.727 -22.516 4.238 1 75 12 ASP B C 1
ATOM 1621 O O . ASP B 1 12 ? 10.148 -22.188 5.281 1 75 12 ASP B O 1
ATOM 1625 N N . ARG B 1 13 ? 11.617 -21.875 3.662 1 74.69 13 ARG B N 1
ATOM 1626 C CA . ARG B 1 13 ? 11.875 -20.516 4.148 1 74.69 13 ARG B CA 1
ATOM 1627 C C . ARG B 1 13 ? 10.633 -19.656 4.027 1 74.69 13 ARG B C 1
ATOM 1629 O O . ARG B 1 13 ? 10.328 -18.859 4.926 1 74.69 13 ARG B O 1
ATOM 1636 N N . VAL B 1 14 ? 9.945 -19.812 2.947 1 73.94 14 VAL B N 1
ATOM 1637 C CA . VAL B 1 14 ? 8.719 -19.062 2.723 1 73.94 14 VAL B CA 1
ATOM 1638 C C . VAL B 1 14 ? 7.68 -19.438 3.777 1 73.94 14 VAL B C 1
ATOM 1640 O O . VAL B 1 14 ? 6.965 -18.578 4.293 1 73.94 14 VAL B O 1
ATOM 1643 N N . THR B 1 15 ? 7.684 -20.672 4.102 1 73.06 15 THR B N 1
ATOM 1644 C CA . THR B 1 15 ? 6.742 -21.156 5.102 1 73.06 15 THR B CA 1
ATOM 1645 C C . THR B 1 15 ? 7.035 -20.547 6.469 1 73.06 15 THR B C 1
ATOM 1647 O O . THR B 1 15 ? 6.117 -20.109 7.168 1 73.06 15 THR B O 1
ATOM 1650 N N . ASN B 1 16 ? 8.25 -20.547 6.816 1 76.38 16 ASN B N 1
ATOM 1651 C CA . ASN B 1 16 ? 8.641 -19.969 8.102 1 76.38 16 ASN B CA 1
ATOM 1652 C C . ASN B 1 16 ? 8.375 -18.469 8.148 1 76.38 16 ASN B C 1
ATOM 1654 O O . ASN B 1 16 ? 7.898 -17.953 9.156 1 76.38 16 ASN B O 1
ATOM 1658 N N . LEU B 1 17 ? 8.703 -17.844 7.137 1 74.25 17 LEU B N 1
ATOM 1659 C CA . LEU B 1 17 ? 8.461 -16.406 7.031 1 74.25 17 LEU B CA 1
ATOM 1660 C C . LEU B 1 17 ? 6.973 -16.109 7.105 1 74.25 17 LEU B C 1
ATOM 1662 O O . LEU B 1 17 ? 6.57 -15.125 7.746 1 74.25 17 LEU B O 1
ATOM 1666 N N . SER B 1 18 ? 6.234 -16.969 6.512 1 76.56 18 SER B N 1
ATOM 1667 C CA . SER B 1 18 ? 4.789 -16.766 6.504 1 76.56 18 SER B CA 1
ATOM 1668 C C . SER B 1 18 ? 4.207 -16.891 7.91 1 76.56 18 SER B C 1
ATOM 1670 O O . SER B 1 18 ? 3.291 -16.156 8.273 1 76.56 18 SER B O 1
ATOM 1672 N N . LEU B 1 19 ? 4.773 -17.766 8.664 1 74.25 19 LEU B N 1
ATOM 1673 C CA . LEU B 1 19 ? 4.305 -17.922 10.039 1 74.25 19 LEU B CA 1
ATOM 1674 C C . LEU B 1 19 ? 4.633 -16.703 10.875 1 74.25 19 LEU B C 1
ATOM 1676 O O . LEU B 1 19 ? 3.805 -16.234 11.656 1 74.25 19 LEU B O 1
ATOM 1680 N N . VAL B 1 20 ? 5.801 -16.234 10.703 1 74.81 20 VAL B N 1
ATOM 1681 C CA . VAL B 1 20 ? 6.246 -15.055 11.43 1 74.81 20 VAL B CA 1
ATOM 1682 C C . VAL B 1 20 ? 5.383 -13.852 11.039 1 74.81 20 VAL B C 1
ATOM 1684 O O . VAL B 1 20 ? 4.914 -13.109 11.906 1 74.81 20 VAL B O 1
ATOM 1687 N N . ILE B 1 21 ? 5.07 -13.766 9.805 1 75.62 21 ILE B N 1
ATOM 1688 C CA . ILE B 1 21 ? 4.293 -12.633 9.312 1 75.62 21 ILE B CA 1
ATOM 1689 C C . ILE B 1 21 ? 2.855 -12.742 9.82 1 75.62 21 ILE B C 1
ATOM 1691 O O . ILE B 1 21 ? 2.232 -11.734 10.164 1 75.62 21 ILE B O 1
ATOM 1695 N N . SER B 1 22 ? 2.393 -13.945 9.922 1 78.69 22 SER B N 1
ATOM 1696 C CA . SER B 1 22 ? 1.042 -14.164 10.43 1 78.69 22 SER B CA 1
ATOM 1697 C C . SER B 1 22 ? 0.906 -13.672 11.867 1 78.69 22 SER B C 1
ATOM 1699 O O . SER B 1 22 ? -0.026 -12.938 12.188 1 78.69 22 SER B O 1
ATOM 1701 N N . LYS B 1 23 ? 1.801 -14.047 12.664 1 77.88 23 LYS B N 1
ATOM 1702 C CA . LYS B 1 23 ? 1.785 -13.617 14.062 1 77.88 23 LYS B CA 1
ATOM 1703 C C . LYS B 1 23 ? 1.971 -12.109 14.18 1 77.88 23 LYS B C 1
ATOM 1705 O O . LYS B 1 23 ? 1.336 -11.461 15.016 1 77.88 23 LYS B O 1
ATOM 1710 N N . PHE B 1 24 ? 2.711 -11.648 13.359 1 81.25 24 PHE B N 1
ATOM 1711 C CA . PHE B 1 24 ? 3.002 -10.219 13.328 1 81.25 24 PHE B CA 1
ATOM 1712 C C . PHE B 1 24 ? 1.772 -9.422 12.906 1 81.25 24 PHE B C 1
ATOM 1714 O O . PHE B 1 24 ? 1.512 -8.344 13.445 1 81.25 24 PHE B O 1
ATOM 1721 N N . SER B 1 25 ? 1.031 -10.023 12.055 1 80.69 25 SER B N 1
ATOM 1722 C CA . SER B 1 25 ? -0.181 -9.352 11.602 1 80.69 25 SER B CA 1
ATOM 1723 C C . SER B 1 25 ? -1.172 -9.172 12.75 1 80.69 25 SER B C 1
ATOM 1725 O O . SER B 1 25 ? -1.751 -8.094 12.906 1 80.69 25 SER B O 1
ATOM 1727 N N . LEU B 1 26 ? -1.345 -10.078 13.602 1 76.19 26 LEU B N 1
ATOM 1728 C CA . LEU B 1 26 ? -2.26 -9.992 14.734 1 76.19 26 LEU B CA 1
ATOM 1729 C C . LEU B 1 26 ? -1.781 -8.953 15.742 1 76.19 26 LEU B C 1
ATOM 1731 O O . LEU B 1 26 ? -2.588 -8.203 16.297 1 76.19 26 LEU B O 1
ATOM 1735 N N . LEU B 1 27 ? -0.539 -8.969 15.945 1 82.75 27 LEU B N 1
ATOM 1736 C CA . LEU B 1 27 ? 0.048 -8.008 16.859 1 82.75 27 LEU B CA 1
ATOM 1737 C C . LEU B 1 27 ? -0.176 -6.578 16.375 1 82.75 27 LEU B C 1
ATOM 1739 O O . LEU B 1 27 ? -0.558 -5.703 17.156 1 82.75 27 LEU B O 1
ATOM 1743 N N . ILE B 1 28 ? 0.001 -6.395 15.141 1 79.81 28 ILE B N 1
ATOM 1744 C CA . ILE B 1 28 ? -0.15 -5.07 14.547 1 79.81 28 ILE B CA 1
ATOM 1745 C C . ILE B 1 28 ? -1.603 -4.617 14.664 1 79.81 28 ILE B C 1
ATOM 1747 O O . ILE B 1 28 ? -1.874 -3.451 14.961 1 79.81 28 ILE B O 1
ATOM 1751 N N . ILE B 1 29 ? -2.529 -5.535 14.461 1 78.31 29 ILE B N 1
ATOM 1752 C CA . ILE B 1 29 ? -3.953 -5.238 14.578 1 78.31 29 ILE B CA 1
ATOM 1753 C C . ILE B 1 29 ? -4.254 -4.719 15.984 1 78.31 29 ILE B C 1
ATOM 1755 O O . ILE B 1 29 ? -4.879 -3.668 16.141 1 78.31 29 ILE B O 1
ATOM 1759 N N . THR B 1 30 ? -3.805 -5.449 16.938 1 81.06 30 THR B N 1
ATOM 1760 C CA . THR B 1 30 ? -4.066 -5.121 18.328 1 81.06 30 THR B CA 1
ATOM 1761 C C . THR B 1 30 ? -3.467 -3.766 18.688 1 81.06 30 THR B C 1
ATOM 1763 O O . THR B 1 30 ? -4.137 -2.928 19.297 1 81.06 30 THR B O 1
ATOM 1766 N N . VAL B 1 31 ? -2.291 -3.525 18.328 1 81.88 31 VAL B N 1
ATOM 1767 C CA . VAL B 1 31 ? -1.578 -2.287 18.625 1 81.88 31 VAL B CA 1
ATOM 1768 C C . VAL B 1 31 ? -2.275 -1.114 17.938 1 81.88 31 VAL B C 1
ATOM 1770 O O . VAL B 1 31 ? -2.408 -0.036 18.516 1 81.88 31 VAL B O 1
ATOM 1773 N N . ALA B 1 32 ? -2.688 -1.357 16.734 1 79.5 32 ALA B N 1
ATOM 1774 C CA . ALA B 1 32 ? -3.367 -0.308 15.969 1 79.5 32 ALA B CA 1
ATOM 1775 C C . ALA B 1 32 ? -4.652 0.128 16.672 1 79.5 32 ALA B C 1
ATOM 1777 O O . ALA B 1 32 ? -4.953 1.322 16.734 1 79.5 32 ALA B O 1
ATOM 1778 N N . ILE B 1 33 ? -5.426 -0.788 17.156 1 81.88 33 ILE B N 1
ATOM 1779 C CA . ILE B 1 33 ? -6.668 -0.494 17.859 1 81.88 33 ILE B CA 1
ATOM 1780 C C . ILE B 1 33 ? -6.371 0.329 19.109 1 81.88 33 ILE B C 1
ATOM 1782 O O . ILE B 1 33 ? -7.031 1.338 19.375 1 81.88 33 ILE B O 1
ATOM 1786 N N . ILE B 1 34 ? -5.391 -0.046 19.844 1 83.88 34 ILE B N 1
ATOM 1787 C CA . ILE B 1 34 ? -4.996 0.615 21.078 1 83.88 34 ILE B CA 1
ATOM 1788 C C . ILE B 1 34 ? -4.531 2.039 20.781 1 83.88 34 ILE B C 1
ATOM 1790 O O . ILE B 1 34 ? -4.941 2.986 21.453 1 83.88 34 ILE B O 1
ATOM 1794 N N . ILE B 1 35 ? -3.771 2.199 19.781 1 80.75 35 ILE B N 1
ATOM 1795 C CA . ILE B 1 35 ? -3.238 3.506 19.422 1 80.75 35 ILE B CA 1
ATOM 1796 C C . ILE B 1 35 ? -4.379 4.426 18.984 1 80.75 35 ILE B C 1
ATOM 1798 O O . ILE B 1 35 ? -4.383 5.617 19.312 1 80.75 35 ILE B O 1
ATOM 1802 N N . ASN B 1 36 ? -5.32 3.855 18.25 1 82.06 36 ASN B N 1
ATOM 1803 C CA . ASN B 1 36 ? -6.461 4.656 17.812 1 82.06 36 ASN B CA 1
ATOM 1804 C C . ASN B 1 36 ? -7.242 5.203 19.016 1 82.06 36 ASN B C 1
ATOM 1806 O O . ASN B 1 36 ? -7.59 6.383 19.047 1 82.06 36 ASN B O 1
ATOM 1810 N N . ILE B 1 37 ? -7.5 4.441 19.938 1 82.94 37 ILE B N 1
ATOM 1811 C CA . ILE B 1 37 ? -8.25 4.84 21.125 1 82.94 37 ILE B CA 1
ATOM 1812 C C . ILE B 1 37 ? -7.449 5.879 21.906 1 82.94 37 ILE B C 1
ATOM 1814 O O . ILE B 1 37 ? -7.98 6.934 22.266 1 82.94 37 ILE B O 1
ATOM 1818 N N . PHE B 1 38 ? -6.195 5.68 22.094 1 83.69 38 PHE B N 1
ATOM 1819 C CA . PHE B 1 38 ? -5.348 6.551 22.906 1 83.69 38 PHE B CA 1
ATOM 1820 C C . PHE B 1 38 ? -5.082 7.863 22.188 1 83.69 38 PHE B C 1
ATOM 1822 O O . PHE B 1 38 ? -4.805 8.883 22.828 1 83.69 38 PHE B O 1
ATOM 1829 N N . SER B 1 39 ? -5.094 7.848 20.906 1 81.94 39 SER B N 1
ATOM 1830 C CA . SER B 1 39 ? -4.895 9.07 20.141 1 81.94 39 SER B CA 1
ATOM 1831 C C . SER B 1 39 ? -6 10.086 20.422 1 81.94 39 SER B C 1
ATOM 1833 O O . SER B 1 39 ? -5.785 11.297 20.312 1 81.94 39 SER B O 1
ATOM 1835 N N . TRP B 1 40 ? -7.176 9.562 20.719 1 83.88 40 TRP B N 1
ATOM 1836 C CA . TRP B 1 40 ? -8.281 10.461 21.031 1 83.88 40 TRP B CA 1
ATOM 1837 C C . TRP B 1 40 ? -8.258 10.867 22.5 1 83.88 40 TRP B C 1
ATOM 1839 O O . TRP B 1 40 ? -8.555 12.016 22.844 1 83.88 40 TRP B O 1
ATOM 1849 N N . LEU B 1 41 ? -7.859 10.039 23.375 1 83.06 41 LEU B N 1
ATOM 1850 C CA . LEU B 1 41 ? -7.871 10.297 24.812 1 83.06 41 LEU B CA 1
ATOM 1851 C C . LEU B 1 41 ? -6.672 11.148 25.219 1 83.06 41 LEU B C 1
ATOM 1853 O O . LEU B 1 41 ? -6.793 12.023 26.094 1 83.06 41 LEU B O 1
ATOM 1857 N N . LYS B 1 42 ? -5.523 10.867 24.625 1 82.19 42 LYS B N 1
ATOM 1858 C CA . LYS B 1 42 ? -4.297 11.609 24.891 1 82.19 42 LYS B CA 1
ATOM 1859 C C . LYS B 1 42 ? -3.557 11.938 23.594 1 82.19 42 LYS B C 1
ATOM 1861 O O . LYS B 1 42 ? -2.473 11.406 23.344 1 82.19 42 LYS B O 1
ATOM 1866 N N . PRO B 1 43 ? -4.086 12.812 22.781 1 75.44 43 PRO B N 1
ATOM 1867 C CA . PRO B 1 43 ? -3.531 13.102 21.453 1 75.44 43 PRO B CA 1
ATOM 1868 C C . PRO B 1 43 ? -2.105 13.641 21.516 1 75.44 43 PRO B C 1
ATOM 1870 O O . PRO B 1 43 ? -1.297 13.367 20.625 1 75.44 43 PRO B O 1
ATOM 1873 N N . GLU B 1 44 ? -1.729 14.344 22.562 1 74 44 GLU B N 1
ATOM 1874 C CA . GLU B 1 44 ? -0.397 14.938 22.656 1 74 44 GLU B CA 1
ATOM 1875 C C . GLU B 1 44 ? 0.681 13.859 22.719 1 74 44 GLU B C 1
ATOM 1877 O O . GLU B 1 44 ? 1.74 14 22.109 1 74 44 GLU B O 1
ATOM 1882 N N . LEU B 1 45 ? 0.315 12.875 23.484 1 67.75 45 LEU B N 1
ATOM 1883 C CA . LEU B 1 45 ? 1.293 11.812 23.688 1 67.75 45 LEU B CA 1
ATOM 1884 C C . LEU B 1 45 ? 1.524 11.039 22.391 1 67.75 45 LEU B C 1
ATOM 1886 O O . LEU B 1 45 ? 2.67 10.82 21.984 1 67.75 45 LEU B O 1
ATOM 1890 N N . ILE B 1 46 ? 0.484 10.703 21.719 1 65.81 46 ILE B N 1
ATOM 1891 C CA . ILE B 1 46 ? 0.585 9.773 20.594 1 65.81 46 ILE B CA 1
ATOM 1892 C C . ILE B 1 46 ? 0.966 10.539 19.328 1 65.81 46 ILE B C 1
ATOM 1894 O O . ILE B 1 46 ? 1.83 10.102 18.562 1 65.81 46 ILE B O 1
ATOM 1898 N N . LEU B 1 47 ? 0.379 11.68 19.156 1 65.12 47 LEU B N 1
ATOM 1899 C CA . LEU B 1 47 ? 0.563 12.406 17.906 1 65.12 47 LEU B CA 1
ATOM 1900 C C . LEU B 1 47 ? 1.834 13.25 17.953 1 65.12 47 LEU B C 1
ATOM 1902 O O . LEU B 1 47 ? 2.604 13.266 16.984 1 65.12 47 LEU B O 1
ATOM 1906 N N . GLU B 1 48 ? 2.059 13.969 18.969 1 64.81 48 GLU B N 1
ATOM 1907 C CA . GLU B 1 48 ? 3.164 14.922 19.031 1 64.81 48 GLU B CA 1
ATOM 1908 C C . GLU B 1 48 ? 4.477 14.227 19.375 1 64.81 48 GLU B C 1
ATOM 1910 O O . GLU B 1 48 ? 5.512 14.508 18.766 1 64.81 48 GLU B O 1
ATOM 1915 N N . LYS B 1 49 ? 4.32 13.312 20.312 1 61.94 49 LYS B N 1
ATOM 1916 C CA . LYS B 1 49 ? 5.57 12.734 20.797 1 61.94 49 LYS B CA 1
ATOM 1917 C C . LYS B 1 49 ? 6.023 11.578 19.906 1 61.94 49 LYS B C 1
ATOM 1919 O O . LYS B 1 49 ? 7.199 11.5 19.547 1 61.94 49 LYS B O 1
ATOM 1924 N N . TYR B 1 50 ? 5.102 10.789 19.484 1 60.72 50 TYR B N 1
ATOM 1925 C CA . TYR B 1 50 ? 5.516 9.562 18.797 1 60.72 50 TYR B CA 1
ATOM 1926 C C . TYR B 1 50 ? 5.148 9.609 17.328 1 60.72 50 TYR B C 1
ATOM 1928 O O . TYR B 1 50 ? 5.672 8.836 16.516 1 60.72 50 TYR B O 1
ATOM 1936 N N . GLY B 1 51 ? 4.449 10.641 16.953 1 60.09 51 GLY B N 1
ATOM 1937 C CA . GLY B 1 51 ? 4.051 10.75 15.555 1 60.09 51 GLY B CA 1
ATOM 1938 C C . GLY B 1 51 ? 3.318 9.516 15.047 1 60.09 51 GLY B C 1
ATOM 1939 O O . GLY B 1 51 ? 3.416 9.172 13.867 1 60.09 51 GLY B O 1
ATOM 1940 N N . LEU B 1 52 ? 2.852 8.711 15.922 1 59.28 52 LEU B N 1
ATOM 1941 C CA . LEU B 1 52 ? 2.246 7.422 15.602 1 59.28 52 LEU B CA 1
ATOM 1942 C C . LEU B 1 52 ? 0.75 7.574 15.352 1 59.28 52 LEU B C 1
ATOM 1944 O O . LEU B 1 52 ? -0.008 6.609 15.484 1 59.28 52 LEU B O 1
ATOM 1948 N N . GLY B 1 53 ? 0.303 8.617 14.938 1 59.22 53 GLY B N 1
ATOM 1949 C CA . GLY B 1 53 ? -1.131 8.734 14.727 1 59.22 53 GLY B CA 1
ATOM 1950 C C . GLY B 1 53 ? -1.621 7.98 13.508 1 59.22 53 GLY B C 1
ATOM 1951 O O . GLY B 1 53 ? -0.845 7.703 12.586 1 59.22 53 GLY B O 1
ATOM 1952 N N . PHE B 1 54 ? -2.838 7.332 13.688 1 62.88 54 PHE B N 1
ATOM 1953 C CA . PHE B 1 54 ? -3.506 6.77 12.516 1 62.88 54 PHE B CA 1
ATOM 1954 C C . PHE B 1 54 ? -3.814 7.859 11.492 1 62.88 54 PHE B C 1
ATOM 1956 O O . PHE B 1 54 ? -3.939 9.031 11.852 1 62.88 54 PHE B O 1
ATOM 1963 N N . SER B 1 55 ? -3.754 7.574 10.289 1 67.19 55 SER B N 1
ATOM 1964 C CA . SER B 1 55 ? -3.824 8.484 9.148 1 67.19 55 SER B CA 1
ATOM 1965 C C . SER B 1 55 ? -4.855 9.586 9.383 1 67.19 55 SER B C 1
ATOM 1967 O O . SER B 1 55 ? -4.531 10.773 9.297 1 67.19 55 SER B O 1
ATOM 1969 N N . LEU B 1 56 ? -6.062 9.211 9.969 1 76.19 56 LEU B N 1
ATOM 1970 C CA . LEU B 1 56 ? -7.125 10.203 10.086 1 76.19 56 LEU B CA 1
ATOM 1971 C C . LEU B 1 56 ? -6.879 11.117 11.281 1 76.19 56 LEU B C 1
ATOM 1973 O O . LEU B 1 56 ? -7.004 12.344 11.172 1 76.19 56 LEU B O 1
ATOM 1977 N N . THR B 1 57 ? -6.488 10.531 12.375 1 76.19 57 THR B N 1
ATOM 1978 C CA . THR B 1 57 ? -6.266 11.297 13.602 1 76.19 57 THR B CA 1
ATOM 1979 C C . THR B 1 57 ? -5.035 12.195 13.461 1 76.19 57 THR B C 1
ATOM 1981 O O . THR B 1 57 ? -5.043 13.336 13.914 1 76.19 57 THR B O 1
ATOM 1984 N N . GLU B 1 58 ? -4.094 11.688 12.859 1 73.25 58 GLU B N 1
ATOM 1985 C CA . GLU B 1 58 ? -2.854 12.43 12.672 1 73.25 58 GLU B CA 1
ATOM 1986 C C . GLU B 1 58 ? -3.057 13.625 11.742 1 73.25 58 GLU B C 1
ATOM 1988 O O . GLU B 1 58 ? -2.428 14.672 11.914 1 73.25 58 GLU B O 1
ATOM 1993 N N . ARG B 1 59 ? -3.957 13.484 10.883 1 73.25 59 ARG B N 1
ATOM 1994 C CA . ARG B 1 59 ? -4.168 14.516 9.867 1 73.25 59 ARG B CA 1
ATOM 1995 C C . ARG B 1 59 ? -5.117 15.594 10.375 1 73.25 59 ARG B C 1
ATOM 1997 O O . ARG B 1 59 ? -4.98 16.766 10.008 1 73.25 59 ARG B O 1
ATOM 2004 N N . ILE B 1 60 ? -6.008 15.25 11.234 1 74.62 60 ILE B N 1
ATOM 2005 C CA . ILE B 1 60 ? -7.109 16.156 11.547 1 74.62 60 ILE B CA 1
ATOM 2006 C C . ILE B 1 60 ? -6.898 16.766 12.93 1 74.62 60 ILE B C 1
ATOM 2008 O O . ILE B 1 60 ? -7.082 17.969 13.117 1 74.62 60 ILE B O 1
ATOM 2012 N N . LEU B 1 61 ? -6.445 16.062 13.828 1 76.06 61 LEU B N 1
ATOM 2013 C CA . LEU B 1 61 ? -6.48 16.438 15.234 1 76.06 61 LEU B CA 1
ATOM 2014 C C . LEU B 1 61 ? -5.547 17.609 15.508 1 76.06 61 LEU B C 1
ATOM 2016 O O . LEU B 1 61 ? -5.871 18.5 16.312 1 76.06 61 LEU B O 1
ATOM 2020 N N . PRO B 1 62 ? -4.398 17.594 14.805 1 70.56 62 PRO B N 1
ATOM 2021 C CA . PRO B 1 62 ? -3.5 18.719 15.07 1 70.56 62 PRO B CA 1
ATOM 2022 C C . PRO B 1 62 ? -4.117 20.062 14.703 1 70.56 62 PRO B C 1
ATOM 2024 O O . PRO B 1 62 ? -3.662 21.109 15.18 1 70.56 62 PRO B O 1
ATOM 2027 N N . ASN B 1 63 ? -5.152 20.062 13.938 1 70.75 63 ASN B N 1
ATOM 2028 C CA . ASN B 1 63 ? -5.793 21.297 13.5 1 70.75 63 ASN B CA 1
ATOM 2029 C C . ASN B 1 63 ? -6.844 21.766 14.5 1 70.75 63 ASN B C 1
ATOM 2031 O O . ASN B 1 63 ? -7.406 22.859 14.359 1 70.75 63 ASN B O 1
ATOM 2035 N N . PHE B 1 64 ? -7.074 20.984 15.461 1 73.19 64 PHE B N 1
ATOM 2036 C CA . PHE B 1 64 ? -8.109 21.312 16.438 1 73.19 64 PHE B CA 1
ATOM 2037 C C . PHE B 1 64 ? -7.512 21.438 17.828 1 73.19 64 PHE B C 1
ATOM 2039 O O . PHE B 1 64 ? -6.398 20.969 18.078 1 73.19 64 PHE B O 1
ATOM 2046 N N . ASP B 1 65 ? -8.273 22.266 18.594 1 70.88 65 ASP B N 1
ATOM 2047 C CA . ASP B 1 65 ? -7.895 22.312 20.016 1 70.88 65 ASP B CA 1
ATOM 2048 C C . ASP B 1 65 ? -8.219 21 20.719 1 70.88 65 ASP B C 1
ATOM 2050 O O . ASP B 1 65 ? -9.383 20.703 21 1 70.88 65 ASP B O 1
ATOM 2054 N N . MET B 1 66 ? -7.27 20.141 20.922 1 65.5 66 MET B N 1
ATOM 2055 C CA . MET B 1 66 ? -7.387 18.781 21.422 1 65.5 66 MET B CA 1
ATOM 2056 C C . MET B 1 66 ? -7.996 18.781 22.828 1 65.5 66 MET B C 1
ATOM 2058 O O . MET B 1 66 ? -8.547 17.766 23.266 1 65.5 66 MET B O 1
ATOM 2062 N N . TYR B 1 67 ? -7.992 19.922 23.453 1 66.69 67 TYR B N 1
ATOM 2063 C CA . TYR B 1 67 ? -8.469 19.984 24.828 1 66.69 67 TYR B CA 1
ATOM 2064 C C . TYR B 1 67 ? -9.898 20.516 24.875 1 66.69 67 TYR B C 1
ATOM 2066 O O . TYR B 1 67 ? -10.523 20.531 25.953 1 66.69 67 TYR B O 1
ATOM 2074 N N . SER B 1 68 ? -10.422 20.703 23.797 1 72.94 68 SER B N 1
ATOM 2075 C CA . SER B 1 68 ? -11.719 21.359 23.859 1 72.94 68 SER B CA 1
ATOM 2076 C C . SER B 1 68 ? -12.828 20.422 23.391 1 72.94 68 SER B C 1
ATOM 2078 O O . SER B 1 68 ? -13.969 20.844 23.203 1 72.94 68 SER B O 1
ATOM 2080 N N . PHE B 1 69 ? -12.523 19.188 23.344 1 78.75 69 PHE B N 1
ATOM 2081 C CA . PHE B 1 69 ? -13.539 18.312 22.781 1 78.75 69 PHE B CA 1
ATOM 2082 C C . PHE B 1 69 ? -14.508 17.859 23.875 1 78.75 69 PHE B C 1
ATOM 2084 O O . PHE B 1 69 ? -14.094 17.547 25 1 78.75 69 PHE B O 1
ATOM 2091 N N . SER B 1 70 ? -15.742 17.938 23.609 1 84 70 SER B N 1
ATOM 2092 C CA . SER B 1 70 ? -16.766 17.359 24.484 1 84 70 SER B CA 1
ATOM 2093 C C . SER B 1 70 ? -16.703 15.844 24.453 1 84 70 SER B C 1
ATOM 2095 O O . SER B 1 70 ? -16.062 15.25 23.578 1 84 70 SER B O 1
ATOM 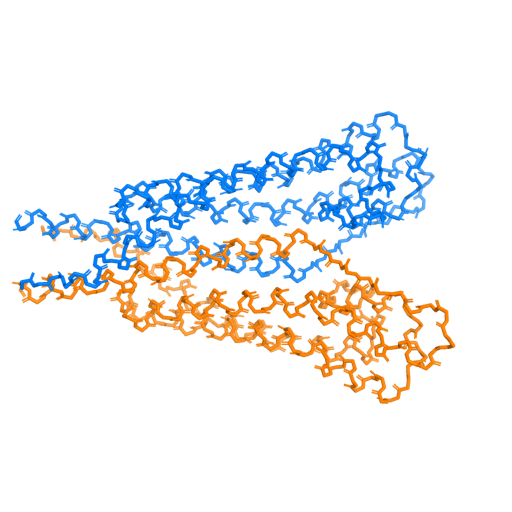2097 N N . TRP B 1 71 ? -17.312 15.18 25.484 1 84.62 71 TRP B N 1
ATOM 2098 C CA . TRP B 1 71 ? -17.297 13.727 25.609 1 84.62 71 TRP B CA 1
ATOM 2099 C C . TRP B 1 71 ? -17.938 13.078 24.391 1 84.62 71 TRP B C 1
ATOM 2101 O O . TRP B 1 71 ? -17.469 12.039 23.906 1 84.62 71 TRP B O 1
ATOM 2111 N N . TRP B 1 72 ? -18.984 13.648 23.891 1 86.38 72 TRP B N 1
ATOM 2112 C CA . TRP B 1 72 ? -19.656 13.047 22.75 1 86.38 72 TRP B CA 1
ATOM 2113 C C . TRP B 1 72 ? -18.812 13.195 21.484 1 86.38 72 TRP B C 1
ATOM 2115 O O . TRP B 1 72 ? -18.859 12.328 20.609 1 86.38 72 TRP B O 1
ATOM 2125 N N . GLN B 1 73 ? -18.062 14.234 21.312 1 86.19 73 GLN B N 1
ATOM 2126 C CA . GLN B 1 73 ? -17.141 14.398 20.188 1 86.19 73 GLN B CA 1
ATOM 2127 C C . GLN B 1 73 ? -16.031 13.344 20.219 1 86.19 73 GLN B C 1
ATOM 2129 O O . GLN B 1 73 ? -15.625 12.836 19.172 1 86.19 73 GLN B O 1
ATOM 2134 N N . LEU B 1 74 ? -15.672 13.086 21.484 1 87.19 74 LEU B N 1
ATOM 2135 C CA . LEU B 1 74 ? -14.625 12.078 21.656 1 87.19 74 LEU B CA 1
ATOM 2136 C C . LEU B 1 74 ? -15.125 10.703 21.25 1 87.19 74 LEU B C 1
ATOM 2138 O O . LEU B 1 74 ? -14.445 9.984 20.5 1 87.19 74 LEU B O 1
ATOM 2142 N N . ILE B 1 75 ? -16.219 10.375 21.703 1 89.38 75 ILE B N 1
ATOM 2143 C CA . ILE B 1 75 ? -16.797 9.07 21.391 1 89.38 75 ILE B CA 1
ATOM 2144 C C . ILE B 1 75 ? -17.062 8.961 19.891 1 89.38 75 ILE B C 1
ATOM 2146 O O . ILE B 1 75 ? -16.75 7.945 19.266 1 89.38 75 ILE B O 1
ATOM 2150 N N . GLY B 1 76 ? -17.656 9.969 19.344 1 90.62 76 GLY B N 1
ATOM 2151 C CA . GLY B 1 76 ? -17.906 9.977 17.922 1 90.62 76 GLY B CA 1
ATOM 2152 C C . GLY B 1 76 ? -16.641 9.914 17.094 1 90.62 76 GLY B C 1
ATOM 2153 O O . GLY B 1 76 ? -16.609 9.25 16.047 1 90.62 76 GLY B O 1
ATOM 2154 N N . GLY B 1 77 ? -15.664 10.633 17.531 1 89 77 GLY B N 1
ATOM 2155 C CA . GLY B 1 77 ? -14.375 10.57 16.859 1 89 77 GLY B CA 1
ATOM 2156 C C . GLY B 1 77 ? -13.781 9.18 16.828 1 89 77 GLY B C 1
ATOM 2157 O O . GLY B 1 77 ? -13.305 8.719 15.789 1 89 77 GLY B O 1
ATOM 2158 N N . ILE B 1 78 ? -13.812 8.539 17.984 1 88.56 78 ILE B N 1
ATOM 2159 C CA . ILE B 1 78 ? -13.297 7.176 18.094 1 88.56 78 ILE B CA 1
ATOM 2160 C C . ILE B 1 78 ? -14.078 6.254 17.172 1 88.56 78 ILE B C 1
ATOM 2162 O O . ILE B 1 78 ? -13.484 5.434 16.453 1 88.56 78 ILE B O 1
ATOM 2166 N N . LEU B 1 79 ? -15.336 6.391 17.141 1 91.75 79 LEU B N 1
ATOM 2167 C CA . LEU B 1 79 ? -16.188 5.539 16.312 1 91.75 79 LEU B CA 1
ATOM 2168 C C . LEU B 1 79 ? -15.93 5.789 14.828 1 91.75 79 LEU B C 1
ATOM 2170 O O . LEU B 1 79 ? -15.773 4.84 14.055 1 91.75 79 LEU B O 1
ATOM 2174 N N . ILE B 1 80 ? -15.852 6.98 14.422 1 91.81 80 ILE B N 1
ATOM 2175 C CA . ILE B 1 80 ? -15.656 7.34 13.023 1 91.81 80 ILE B CA 1
ATOM 2176 C C . ILE B 1 80 ? -14.289 6.844 12.547 1 91.81 80 ILE B C 1
ATOM 2178 O O . ILE B 1 80 ? -14.172 6.27 11.461 1 91.81 80 ILE B O 1
ATOM 2182 N N . THR B 1 81 ? -13.289 7.062 13.352 1 89.56 81 THR B N 1
ATOM 2183 C CA . THR B 1 81 ? -11.945 6.668 12.953 1 89.56 81 THR B CA 1
ATOM 2184 C C . THR B 1 81 ? -11.797 5.148 12.977 1 89.56 81 THR B C 1
ATOM 2186 O O . THR B 1 81 ? -10.898 4.598 12.344 1 89.56 81 THR B O 1
ATOM 2189 N N . SER B 1 82 ? -12.641 4.453 13.711 1 89.31 82 SER B N 1
ATOM 2190 C CA . SER B 1 82 ? -12.602 2.996 13.781 1 89.31 82 SER B CA 1
ATOM 2191 C C . SER B 1 82 ? -13.102 2.371 12.484 1 89.31 82 SER B C 1
ATOM 2193 O O . SER B 1 82 ? -12.797 1.212 12.188 1 89.31 82 SER B O 1
ATOM 2195 N N . ILE B 1 83 ? -13.773 3.086 11.672 1 91.81 83 ILE B N 1
ATOM 2196 C CA . ILE B 1 83 ? -14.375 2.555 10.453 1 91.81 83 ILE B CA 1
ATOM 2197 C C . ILE B 1 83 ? -13.273 2.193 9.453 1 91.81 83 ILE B C 1
ATOM 2199 O O . ILE B 1 83 ? -13.148 1.032 9.055 1 91.81 83 ILE B O 1
ATOM 2203 N N . PRO B 1 84 ? -12.414 3.107 9.062 1 90.25 84 PRO B N 1
ATOM 2204 C CA . PRO B 1 84 ? -11.312 2.727 8.164 1 90.25 84 PRO B CA 1
ATOM 2205 C C . PRO B 1 84 ? -10.359 1.723 8.805 1 90.25 84 PRO B C 1
ATOM 2207 O O . PRO B 1 84 ? -9.828 0.848 8.117 1 90.25 84 PRO B O 1
ATOM 2210 N N . LEU B 1 85 ? -10.172 1.867 10.086 1 89.31 85 LEU B N 1
ATOM 2211 C CA . LEU B 1 85 ? -9.281 0.957 10.797 1 89.31 85 LEU B CA 1
ATOM 2212 C C . LEU B 1 85 ? -9.812 -0.473 10.742 1 89.31 85 LEU B C 1
ATOM 2214 O O . LEU B 1 85 ? -9.031 -1.423 10.633 1 89.31 85 LEU B O 1
ATOM 2218 N N . SER B 1 86 ? -11.094 -0.613 10.914 1 90.75 86 SER B N 1
ATOM 2219 C CA . SER B 1 86 ? -11.695 -1.942 10.859 1 90.75 86 SER B CA 1
ATOM 2220 C C . SER B 1 86 ? -11.422 -2.625 9.523 1 90.75 86 SER B C 1
ATOM 2222 O O . SER B 1 86 ? -11.219 -3.838 9.477 1 90.75 86 SER B O 1
ATOM 2224 N N . SER B 1 87 ? -11.469 -1.895 8.453 1 91.94 87 SER B N 1
ATOM 2225 C CA . SER B 1 87 ? -11.141 -2.443 7.137 1 91.94 87 SER B CA 1
ATOM 2226 C C . SER B 1 87 ? -9.703 -2.945 7.094 1 91.94 87 SER B C 1
ATOM 2228 O O . SER B 1 87 ? -9.43 -4.016 6.539 1 91.94 87 SER B O 1
ATOM 2230 N N . LEU B 1 88 ? -8.852 -2.193 7.703 1 89.5 88 LEU B N 1
ATOM 2231 C CA . LEU B 1 88 ? -7.449 -2.598 7.762 1 89.5 88 LEU B CA 1
ATOM 2232 C C . LEU B 1 88 ? -7.281 -3.852 8.617 1 89.5 88 LEU B C 1
ATOM 2234 O O . LEU B 1 88 ? -6.5 -4.742 8.266 1 89.5 88 LEU B O 1
ATOM 2238 N N . ILE B 1 89 ? -7.953 -3.871 9.719 1 88.31 89 ILE B N 1
ATOM 2239 C CA . ILE B 1 89 ? -7.918 -5.035 10.594 1 88.31 89 ILE B CA 1
ATOM 2240 C C . ILE B 1 89 ? -8.391 -6.27 9.828 1 88.31 89 ILE B C 1
ATOM 2242 O O . ILE B 1 89 ? -7.793 -7.344 9.938 1 88.31 89 ILE B O 1
ATOM 2246 N N . PHE B 1 90 ? -9.422 -6.09 9.094 1 91.19 90 PHE B N 1
ATOM 2247 C CA . PHE B 1 90 ? -9.945 -7.168 8.266 1 91.19 90 PHE B CA 1
ATOM 2248 C C . PHE B 1 90 ? -8.891 -7.652 7.277 1 91.19 90 PHE B C 1
ATOM 2250 O O . PHE B 1 90 ? -8.711 -8.859 7.09 1 91.19 90 PHE B O 1
ATOM 2257 N N . SER B 1 91 ? -8.266 -6.754 6.633 1 91 91 SER B N 1
ATOM 2258 C CA . SER B 1 91 ? -7.219 -7.105 5.672 1 91 91 SER B CA 1
ATOM 2259 C C . SER B 1 91 ? -6.082 -7.863 6.348 1 91 91 SER B C 1
ATOM 2261 O O . SER B 1 91 ? -5.598 -8.867 5.816 1 91 91 SER B O 1
ATOM 2263 N N . LEU B 1 92 ? -5.676 -7.383 7.52 1 88.19 92 LEU B N 1
ATOM 2264 C CA . LEU B 1 92 ? -4.598 -8.031 8.258 1 88.19 92 LEU B CA 1
ATOM 2265 C C . LEU B 1 92 ? -5.016 -9.43 8.711 1 88.19 92 LEU B C 1
ATOM 2267 O O . LEU B 1 92 ? -4.195 -10.344 8.75 1 88.19 92 LEU B O 1
ATOM 2271 N N . TRP B 1 93 ? -6.254 -9.445 9.109 1 88.44 93 TRP B N 1
ATOM 2272 C CA . TRP B 1 93 ? -6.781 -10.758 9.469 1 88.44 93 TRP B CA 1
ATOM 2273 C C . TRP B 1 93 ? -6.75 -11.703 8.273 1 88.44 93 TRP B C 1
ATOM 2275 O O . TRP B 1 93 ? -6.371 -12.875 8.406 1 88.44 93 TRP B O 1
ATOM 2285 N N . ALA B 1 94 ? -7.184 -11.266 7.113 1 90.31 94 ALA B N 1
ATOM 2286 C CA . ALA B 1 94 ? -7.137 -12.062 5.895 1 90.31 94 ALA B CA 1
ATOM 2287 C C . ALA B 1 94 ? -5.703 -12.492 5.574 1 90.31 94 ALA B C 1
ATOM 2289 O O . ALA B 1 94 ? -5.465 -13.625 5.164 1 90.31 94 ALA B O 1
ATOM 2290 N N . LEU B 1 95 ? -4.773 -11.648 5.754 1 88.19 95 LEU B N 1
ATOM 2291 C CA . LEU B 1 95 ? -3.371 -11.961 5.5 1 88.19 95 LEU B CA 1
ATOM 2292 C C . LEU B 1 95 ? -2.854 -12.984 6.504 1 88.19 95 LEU B C 1
ATOM 2294 O O . LEU B 1 95 ? -2.061 -13.859 6.148 1 88.19 95 LEU B O 1
ATOM 2298 N N . HIS B 1 96 ? -3.305 -12.719 7.695 1 85.94 96 HIS B N 1
ATOM 2299 C CA . HIS B 1 96 ? -2.947 -13.703 8.703 1 85.94 96 HIS B CA 1
ATOM 2300 C C . HIS B 1 96 ? -3.377 -15.102 8.281 1 85.94 96 HIS B C 1
ATOM 2302 O O . HIS B 1 96 ? -2.598 -16.062 8.383 1 85.94 96 HIS B O 1
ATOM 2308 N N . GLN B 1 97 ? -4.559 -15.273 7.84 1 87.5 97 GLN B N 1
ATOM 2309 C CA . GLN B 1 97 ? -5.082 -16.562 7.395 1 87.5 97 GLN B CA 1
ATOM 2310 C C . GLN B 1 97 ? -4.328 -17.062 6.172 1 87.5 97 GLN B C 1
ATOM 2312 O O . GLN B 1 97 ? -4.059 -18.266 6.055 1 87.5 97 GLN B O 1
ATOM 2317 N N . LEU B 1 98 ? -4.02 -16.172 5.258 1 88.44 98 LEU B N 1
ATOM 2318 C CA . LEU B 1 98 ? -3.26 -16.516 4.059 1 88.44 98 LEU B CA 1
ATOM 2319 C C . LEU B 1 98 ? -1.898 -17.094 4.426 1 88.44 98 LEU B C 1
ATOM 2321 O O . LEU B 1 98 ? -1.52 -18.156 3.928 1 88.44 98 LEU B O 1
ATOM 2325 N N . PHE B 1 99 ? -1.199 -16.438 5.297 1 85.44 99 PHE B N 1
ATOM 2326 C CA . PHE B 1 99 ? 0.153 -16.844 5.648 1 85.44 99 PHE B CA 1
ATOM 2327 C C . PHE B 1 99 ? 0.124 -18.109 6.496 1 85.44 99 PHE B C 1
ATOM 2329 O O . PHE B 1 99 ? 1.039 -18.938 6.422 1 85.44 99 PHE B O 1
ATOM 2336 N N . ARG B 1 100 ? -0.933 -18.156 7.234 1 84.31 100 ARG B N 1
ATOM 2337 C CA . ARG B 1 100 ? -1.116 -19.406 7.949 1 84.31 100 ARG B CA 1
ATOM 2338 C C . ARG B 1 100 ? -1.275 -20.578 6.977 1 84.31 100 ARG B C 1
ATOM 2340 O O . ARG B 1 100 ? -0.695 -21.641 7.18 1 84.31 100 ARG B O 1
ATOM 2347 N N . SER B 1 101 ? -2.008 -20.422 5.988 1 86.19 101 SER B N 1
ATOM 2348 C CA . SER B 1 101 ? -2.195 -21.453 4.965 1 86.19 101 SER B CA 1
ATOM 2349 C C . SER B 1 101 ? -0.894 -21.734 4.223 1 86.19 101 SER B C 1
ATOM 2351 O O . SER B 1 101 ? -0.594 -22.891 3.904 1 86.19 101 SER B O 1
ATOM 2353 N N . TYR B 1 102 ? -0.197 -20.703 3.955 1 82.44 102 TYR B N 1
ATOM 2354 C CA . TYR B 1 102 ? 1.088 -20.875 3.283 1 82.44 102 TYR B CA 1
ATOM 2355 C C . TYR B 1 102 ? 2.062 -21.656 4.148 1 82.44 102 TYR B C 1
ATOM 2357 O O . TYR B 1 102 ? 2.898 -22.406 3.631 1 82.44 102 TYR B O 1
ATOM 2365 N N . S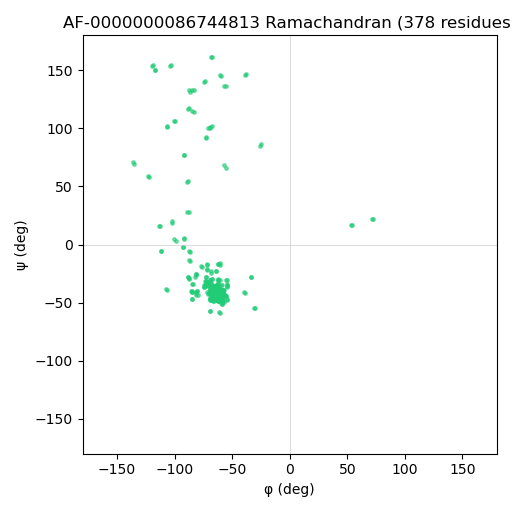ER B 1 103 ? 1.969 -21.375 5.449 1 81.31 103 SER B N 1
ATOM 2366 C CA . SER B 1 103 ? 2.838 -22.109 6.363 1 81.31 103 SER B CA 1
ATOM 2367 C C . SER B 1 103 ? 2.512 -23.609 6.363 1 81.31 103 SER B C 1
ATOM 2369 O O . SER B 1 103 ? 3.34 -24.422 6.758 1 81.31 103 SER B O 1
ATOM 2371 N N . GLN B 1 104 ? 1.299 -24 5.977 1 80.31 104 GLN B N 1
ATOM 2372 C CA . GLN B 1 104 ? 0.884 -25.391 5.855 1 80.31 104 GLN B CA 1
ATOM 2373 C C . GLN B 1 104 ? 1.126 -25.922 4.441 1 80.31 104 GLN B C 1
ATOM 2375 O O . GLN B 1 104 ? 0.634 -26.984 4.078 1 80.31 104 GLN B O 1
ATOM 2380 N N . ARG B 1 105 ? 1.792 -25.062 3.602 1 77.25 105 ARG B N 1
ATOM 2381 C CA . ARG B 1 105 ? 2.195 -25.422 2.246 1 77.25 105 ARG B CA 1
ATOM 2382 C C . ARG B 1 105 ? 0.985 -25.516 1.322 1 77.25 105 ARG B C 1
ATOM 2384 O O . ARG B 1 105 ? 0.957 -26.359 0.414 1 77.25 105 ARG B O 1
ATOM 2391 N N . ASP B 1 106 ? -0.025 -24.891 1.703 1 80.94 106 ASP B N 1
ATOM 2392 C CA . ASP B 1 106 ? -1.2 -24.766 0.845 1 80.94 106 ASP B CA 1
ATOM 2393 C C . ASP B 1 106 ? -1.135 -23.5 0.001 1 80.94 106 ASP B C 1
ATOM 2395 O O . ASP B 1 106 ? -1.871 -22.531 0.251 1 80.94 106 ASP B O 1
ATOM 2399 N N . TYR B 1 107 ? -0.319 -23.562 -1.042 1 77.44 107 TYR B N 1
ATOM 2400 C CA . TYR B 1 107 ? -0.024 -22.359 -1.816 1 77.44 107 TYR B CA 1
ATOM 2401 C C . TYR B 1 107 ? -1.042 -22.172 -2.934 1 77.44 107 TYR B C 1
ATOM 2403 O O . TYR B 1 107 ? -1.286 -21.047 -3.373 1 77.44 107 TYR B O 1
ATOM 2411 N N . PHE B 1 108 ? -1.587 -23.328 -3.377 1 78.62 108 PHE B N 1
ATOM 2412 C CA . PHE B 1 108 ? -2.449 -23.25 -4.551 1 78.62 108 PHE B CA 1
ATOM 2413 C C . PHE B 1 108 ? -3.832 -23.812 -4.242 1 78.62 108 PHE B C 1
ATOM 2415 O O . PHE B 1 108 ? -4.238 -24.828 -4.82 1 78.62 108 PHE B O 1
ATOM 2422 N N . SER B 1 109 ? -4.426 -23.25 -3.33 1 85.12 109 SER B N 1
ATOM 2423 C CA . SER B 1 109 ? -5.801 -23.609 -3.002 1 85.12 109 SER B CA 1
ATOM 2424 C C . SER B 1 109 ? -6.746 -22.422 -3.217 1 85.12 109 SER B C 1
ATOM 2426 O O . SER B 1 109 ? -6.328 -21.266 -3.16 1 85.12 109 SER B O 1
ATOM 2428 N N . LYS B 1 110 ? -7.965 -22.734 -3.547 1 89.81 110 LYS B N 1
ATOM 2429 C CA . LYS B 1 110 ? -8.977 -21.703 -3.742 1 89.81 110 LYS B CA 1
ATOM 2430 C C . LYS B 1 110 ? -9.164 -20.875 -2.475 1 89.81 110 LYS B C 1
ATOM 2432 O O . LYS B 1 110 ? -9.398 -19.672 -2.543 1 89.81 110 LYS B O 1
ATOM 2437 N N . LYS B 1 111 ? -9.031 -21.562 -1.435 1 89.12 111 LYS B N 1
ATOM 2438 C CA . LYS B 1 111 ? -9.148 -20.906 -0.139 1 89.12 111 LYS B CA 1
ATOM 2439 C C . LYS B 1 111 ? -8.07 -19.844 0.03 1 89.12 111 LYS B C 1
ATOM 2441 O O . LYS B 1 111 ? -8.367 -18.703 0.397 1 89.12 111 LYS B O 1
ATOM 2446 N N . THR B 1 112 ? -6.84 -20.219 -0.266 1 88.81 112 THR B N 1
ATOM 2447 C CA . THR B 1 112 ? -5.715 -19.297 -0.133 1 88.81 112 THR B CA 1
ATOM 2448 C C . THR B 1 112 ? -5.832 -18.156 -1.133 1 88.81 112 THR B C 1
ATOM 2450 O O . THR B 1 112 ? -5.547 -17 -0.802 1 88.81 112 THR B O 1
ATOM 2453 N N . ALA B 1 113 ? -6.277 -18.453 -2.307 1 90.56 113 ALA B N 1
ATOM 2454 C CA . ALA B 1 113 ? -6.48 -17.422 -3.322 1 90.56 113 ALA B CA 1
ATOM 2455 C C . ALA B 1 113 ? -7.535 -16.422 -2.879 1 90.56 113 ALA B C 1
ATOM 2457 O O . ALA B 1 113 ? -7.398 -15.211 -3.127 1 90.56 113 ALA B O 1
ATOM 2458 N N . ARG B 1 114 ? -8.531 -16.875 -2.203 1 91.44 114 ARG B N 1
ATOM 2459 C CA . ARG B 1 114 ? -9.602 -16.016 -1.724 1 91.44 114 ARG B CA 1
ATOM 2460 C C . ARG B 1 114 ? -9.102 -15.07 -0.636 1 91.44 114 ARG B C 1
ATOM 2462 O O . ARG B 1 114 ? -9.492 -13.898 -0.589 1 91.44 114 ARG B O 1
ATOM 2469 N N . TYR B 1 115 ? -8.289 -15.641 0.224 1 91.69 115 TYR B N 1
ATOM 2470 C CA . TYR B 1 115 ? -7.727 -14.812 1.284 1 91.69 115 TYR B CA 1
ATOM 2471 C C . TYR B 1 115 ? -6.895 -13.68 0.703 1 91.69 115 TYR B C 1
ATOM 2473 O O . TYR B 1 115 ? -6.887 -12.57 1.239 1 91.69 115 TYR B O 1
ATOM 2481 N N . LEU B 1 116 ? -6.203 -13.969 -0.324 1 92.38 116 LEU B N 1
ATOM 2482 C CA . LEU B 1 116 ? -5.445 -12.93 -1.007 1 92.38 116 LEU B CA 1
ATOM 2483 C C . LEU B 1 116 ? -6.371 -11.828 -1.523 1 92.38 116 LEU B C 1
ATOM 2485 O O . LEU B 1 116 ? -6.066 -10.641 -1.4 1 92.38 116 LEU B O 1
ATOM 2489 N N . GLY B 1 117 ? -7.504 -12.211 -2.094 1 93.38 117 GLY B N 1
ATOM 2490 C CA . GLY B 1 117 ? -8.492 -11.258 -2.576 1 93.38 117 GLY B CA 1
ATOM 2491 C C . GLY B 1 117 ? -9.102 -10.414 -1.47 1 93.38 117 GLY B C 1
ATOM 2492 O O . GLY B 1 117 ? -9.234 -9.203 -1.616 1 93.38 117 GLY B O 1
ATOM 2493 N N . PHE B 1 118 ? -9.391 -11.094 -0.423 1 93.12 118 PHE B N 1
ATOM 2494 C CA . PHE B 1 118 ? -9.961 -10.406 0.729 1 93.12 118 PHE B CA 1
ATOM 2495 C C . PHE B 1 118 ? -8.984 -9.375 1.275 1 93.12 118 PHE B C 1
ATOM 2497 O O . PHE B 1 118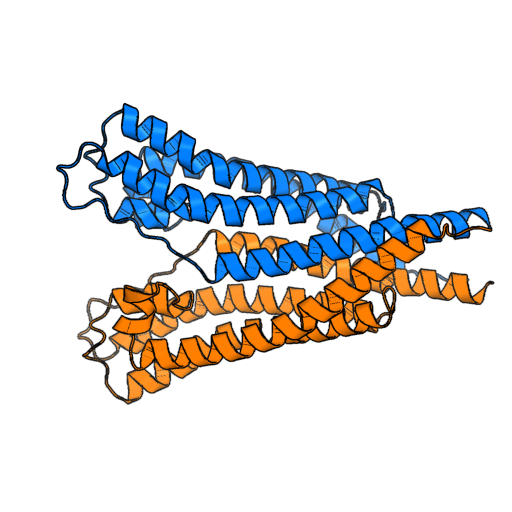 ? -9.391 -8.289 1.692 1 93.12 118 PHE B O 1
ATOM 2504 N N . ALA B 1 119 ? -7.707 -9.758 1.314 1 92.12 119 ALA B N 1
ATOM 2505 C CA . ALA B 1 119 ? -6.688 -8.82 1.78 1 92.12 119 ALA B CA 1
ATOM 2506 C C . ALA B 1 119 ? -6.645 -7.574 0.901 1 92.12 119 ALA B C 1
ATOM 2508 O O . ALA B 1 119 ? -6.594 -6.449 1.407 1 92.12 119 ALA B O 1
ATOM 2509 N N . GLY B 1 120 ? -6.652 -7.801 -0.402 1 93.19 120 GLY B N 1
ATOM 2510 C CA . GLY B 1 120 ? -6.688 -6.676 -1.325 1 93.19 120 GLY B CA 1
ATOM 2511 C C . GLY B 1 120 ? -7.93 -5.82 -1.171 1 93.19 120 GLY B C 1
ATOM 2512 O O . GLY B 1 120 ? -7.836 -4.594 -1.067 1 93.19 120 GLY B O 1
ATOM 2513 N N . TRP B 1 121 ? -9.078 -6.398 -1.018 1 92.94 121 TRP B N 1
ATOM 2514 C CA . TRP B 1 121 ? -10.352 -5.688 -0.891 1 92.94 121 TRP B CA 1
ATOM 2515 C C . TRP B 1 121 ? -10.414 -4.922 0.428 1 92.94 121 TRP B C 1
ATOM 2517 O O . TRP B 1 121 ? -11.008 -3.842 0.498 1 92.94 121 TRP B O 1
ATOM 2527 N N . GLY B 1 122 ? -9.852 -5.535 1.388 1 94 122 GLY B N 1
ATOM 2528 C CA . GLY B 1 122 ? -9.773 -4.852 2.67 1 94 122 GLY B CA 1
ATOM 2529 C C . GLY B 1 122 ? -9.023 -3.539 2.604 1 94 122 GLY B C 1
ATOM 2530 O O . GLY B 1 122 ? -9.461 -2.531 3.158 1 94 122 GLY B O 1
ATOM 2531 N N . VAL B 1 123 ? -7.949 -3.588 1.923 1 92.94 123 VAL B N 1
ATOM 2532 C CA . VAL B 1 123 ? -7.117 -2.393 1.817 1 92.94 123 VAL B CA 1
ATOM 2533 C C . VAL B 1 123 ? -7.789 -1.376 0.896 1 92.94 123 VAL B C 1
ATOM 2535 O O . VAL B 1 123 ? -7.711 -0.168 1.134 1 92.94 123 VAL B O 1
ATOM 2538 N N . ILE B 1 124 ? -8.453 -1.83 -0.137 1 92.38 124 ILE B N 1
ATOM 2539 C CA . ILE B 1 124 ? -9.234 -0.941 -0.986 1 92.38 124 ILE B CA 1
ATOM 2540 C C . ILE B 1 124 ? -10.305 -0.243 -0.15 1 92.38 124 ILE B C 1
ATOM 2542 O O . ILE B 1 124 ? -10.461 0.978 -0.224 1 92.38 124 ILE B O 1
ATOM 2546 N N . GLY B 1 125 ? -11 -1.018 0.572 1 93.31 125 GLY B N 1
ATOM 2547 C CA . GLY B 1 125 ? -12 -0.469 1.467 1 93.31 125 GLY B CA 1
ATOM 2548 C C . GLY B 1 125 ? -11.445 0.55 2.441 1 93.31 125 GLY B C 1
ATOM 2549 O O . GLY B 1 125 ? -12.062 1.589 2.686 1 93.31 125 GLY B O 1
ATOM 2550 N N . TRP B 1 126 ? -10.289 0.244 3.008 1 91.5 126 TRP B N 1
ATOM 2551 C CA . TRP B 1 126 ? -9.633 1.169 3.924 1 91.5 126 TRP B CA 1
ATOM 2552 C C . TRP B 1 126 ? -9.359 2.508 3.246 1 91.5 126 TRP B C 1
ATOM 2554 O O . TRP B 1 126 ? -9.633 3.566 3.816 1 91.5 126 TRP B O 1
ATOM 2564 N N . SER B 1 127 ? -8.789 2.445 2.064 1 88.12 127 SER B N 1
ATOM 2565 C CA . SER B 1 127 ? -8.43 3.664 1.344 1 88.12 127 SER B CA 1
ATOM 2566 C C . SER B 1 127 ? -9.656 4.527 1.069 1 88.12 127 SER B C 1
ATOM 2568 O O . SER B 1 127 ? -9.633 5.738 1.292 1 88.12 127 SER B O 1
ATOM 2570 N N . VAL B 1 128 ? -10.711 3.971 0.66 1 90.25 128 VAL B N 1
ATOM 2571 C CA . VAL B 1 128 ? -11.938 4.688 0.322 1 90.25 128 VAL B CA 1
ATOM 2572 C C . VAL B 1 128 ? -12.57 5.258 1.59 1 90.25 128 VAL B C 1
ATOM 2574 O O . VAL B 1 128 ? -12.938 6.434 1.633 1 90.25 128 VAL B O 1
ATOM 2577 N N . LEU B 1 129 ? -12.648 4.469 2.57 1 91.94 129 LEU B N 1
ATOM 2578 C CA . LEU B 1 129 ? -13.258 4.883 3.83 1 91.94 129 LEU B CA 1
ATOM 2579 C C . LEU B 1 129 ? -12.422 5.961 4.512 1 91.94 129 LEU B C 1
ATOM 2581 O O . LEU B 1 129 ? -12.969 6.867 5.141 1 91.94 129 LEU B O 1
ATOM 2585 N N . ASP B 1 130 ? -11.109 5.773 4.445 1 88.31 130 ASP B N 1
ATOM 2586 C CA . ASP B 1 130 ? -10.195 6.762 5.02 1 88.31 130 ASP B CA 1
ATOM 2587 C C . ASP B 1 130 ? -10.414 8.133 4.391 1 88.31 130 ASP B C 1
ATOM 2589 O O . ASP B 1 130 ? -10.398 9.148 5.09 1 88.31 130 ASP B O 1
ATOM 2593 N N . ILE B 1 131 ? -10.594 8.148 3.152 1 84.06 131 ILE B N 1
ATOM 2594 C CA . ILE B 1 131 ? -10.812 9.398 2.426 1 84.06 131 ILE B CA 1
ATOM 2595 C C . ILE B 1 131 ? -12.18 9.969 2.793 1 84.06 131 ILE B C 1
ATOM 2597 O O . ILE B 1 131 ? -12.312 11.172 3.053 1 84.06 131 ILE B O 1
ATOM 2601 N N . LEU B 1 132 ? -13.188 9.18 2.881 1 87.31 132 LEU B N 1
ATOM 2602 C CA . LEU B 1 132 ? -14.555 9.617 3.119 1 87.31 132 LEU B CA 1
ATOM 2603 C C . LEU B 1 132 ? -14.75 10.047 4.57 1 87.31 132 LEU B C 1
ATOM 2605 O O . LEU B 1 132 ? -15.531 10.945 4.855 1 87.31 132 LEU B O 1
ATOM 2609 N N . CYS B 1 133 ? -14.094 9.391 5.449 1 89 133 CYS B N 1
ATOM 2610 C CA . CYS B 1 133 ? -14.289 9.664 6.871 1 89 133 CYS B CA 1
ATOM 2611 C C . CYS B 1 133 ? -13.586 10.953 7.285 1 89 133 CYS B C 1
ATOM 2613 O O . CYS B 1 133 ? -13.875 11.516 8.344 1 89 133 CYS B O 1
ATOM 2615 N N . GLU B 1 134 ? -12.625 11.367 6.465 1 84.5 134 GLU B N 1
ATOM 2616 C CA . GLU B 1 134 ? -11.891 12.586 6.797 1 84.5 134 GLU B CA 1
ATOM 2617 C C . GLU B 1 134 ? -12.828 13.789 6.863 1 84.5 134 GLU B C 1
ATOM 2619 O O . GLU B 1 134 ? -12.891 14.484 7.883 1 84.5 134 GLU B O 1
ATOM 2624 N N . PRO B 1 135 ? -13.523 14.102 5.797 1 83.25 135 PRO B N 1
ATOM 2625 C CA . PRO B 1 135 ? -14.461 15.227 5.891 1 83.25 135 PRO B CA 1
ATOM 2626 C C . PRO B 1 135 ? -15.57 14.992 6.91 1 83.25 135 PRO B C 1
ATOM 2628 O O . PRO B 1 135 ? -16.047 15.938 7.547 1 83.25 135 PRO B O 1
ATOM 2631 N N . LEU B 1 136 ? -16 13.805 7.074 1 86.75 136 LEU B N 1
ATOM 2632 C CA . LEU B 1 136 ? -17.031 13.469 8.055 1 86.75 136 LEU B CA 1
ATOM 2633 C C . LEU B 1 136 ? -16.547 13.773 9.469 1 86.75 136 LEU B C 1
ATOM 2635 O O . LEU B 1 136 ? -17.297 14.328 10.281 1 86.75 136 LEU B O 1
ATOM 2639 N N . LEU B 1 137 ? -15.336 13.414 9.758 1 87.56 137 LEU B N 1
ATOM 2640 C CA . LEU B 1 137 ? -14.758 13.648 11.078 1 87.56 137 LEU B CA 1
ATOM 2641 C C . LEU B 1 137 ? -14.594 15.148 11.336 1 87.56 137 LEU B C 1
ATOM 2643 O O . LEU B 1 137 ? -14.867 15.625 12.438 1 87.56 137 LEU B O 1
ATOM 2647 N N . THR B 1 138 ? -14.086 15.852 10.312 1 83.19 138 THR B N 1
ATOM 2648 C CA . THR B 1 138 ? -13.922 17.297 10.445 1 83.19 138 THR B CA 1
ATOM 2649 C C . THR B 1 138 ? -15.258 17.969 10.75 1 83.19 138 THR B C 1
ATOM 2651 O O . THR B 1 138 ? -15.344 18.812 11.648 1 83.19 138 THR B O 1
ATOM 2654 N N . LEU B 1 139 ? -16.25 17.609 10.07 1 84.12 139 LEU B N 1
ATOM 2655 C CA . LEU B 1 139 ? -17.594 18.156 10.305 1 84.12 139 LEU B CA 1
ATOM 2656 C C . LEU B 1 139 ? -18.094 17.797 11.695 1 84.12 139 LEU B C 1
ATOM 2658 O O . LEU B 1 139 ? -18.719 18.625 12.367 1 84.12 139 LEU B O 1
ATOM 2662 N N . TRP B 1 140 ? -17.859 16.531 12.047 1 87.06 140 TRP B N 1
ATOM 2663 C CA . TRP B 1 140 ? -18.266 16.047 13.359 1 87.06 140 TRP B CA 1
ATOM 2664 C C . TRP B 1 140 ? -17.625 16.875 14.469 1 87.06 140 TRP B C 1
ATOM 2666 O O . TRP B 1 140 ? -18.281 17.234 15.445 1 87.06 140 TRP B O 1
ATOM 2676 N N . LEU B 1 141 ? -16.406 17.281 14.352 1 84.88 141 LEU B N 1
ATOM 2677 C CA . LEU B 1 141 ? -15.664 18 15.383 1 84.88 141 LEU B CA 1
ATOM 2678 C C . LEU B 1 141 ? -16.016 19.484 15.375 1 84.88 141 LEU B C 1
ATOM 2680 O O . LEU B 1 141 ? -15.828 20.172 16.375 1 84.88 141 LEU B O 1
ATOM 2684 N N . THR B 1 142 ? -16.438 19.938 14.227 1 81.19 142 THR B N 1
ATOM 2685 C CA . THR B 1 142 ? -16.75 21.359 14.125 1 81.19 142 THR B CA 1
ATOM 2686 C C . THR B 1 142 ? -18.234 21.609 14.414 1 81.19 142 THR B C 1
ATOM 2688 O O . THR B 1 142 ? -18.719 22.734 14.281 1 81.19 142 THR B O 1
ATOM 2691 N N . MET B 1 143 ? -18.938 20.734 14.633 1 77.56 143 MET B N 1
ATOM 2692 C CA . MET B 1 143 ? -20.375 20.891 14.867 1 77.56 143 MET B CA 1
ATOM 2693 C C . MET B 1 143 ? -20.641 21.891 15.992 1 77.56 143 MET B C 1
ATOM 2695 O O . MET B 1 143 ? -21.609 22.641 15.945 1 77.56 143 MET B O 1
ATOM 2699 N N . ASN B 1 144 ? -19.828 21.859 16.922 1 69.75 144 ASN B N 1
ATOM 2700 C CA . ASN B 1 144 ? -20.031 22.797 18.031 1 69.75 144 ASN B CA 1
ATOM 2701 C C . ASN B 1 144 ? -19.375 24.141 17.766 1 69.75 144 ASN B C 1
ATOM 2703 O O . ASN B 1 144 ? -19.531 25.078 18.547 1 69.75 144 ASN B O 1
ATOM 2707 N N . GLU B 1 145 ? -18.562 24.047 16.797 1 64.94 145 GLU B N 1
ATOM 2708 C CA . GLU B 1 145 ? -17.875 25.312 16.562 1 64.94 145 GLU B CA 1
ATOM 2709 C C . GLU B 1 145 ? -18.719 26.25 15.703 1 64.94 145 GLU B C 1
ATOM 2711 O O . GLU B 1 145 ? -19.578 25.797 14.938 1 64.94 145 GLU B O 1
ATOM 2716 N N . SER B 1 146 ? -18.922 27.516 15.984 1 56.69 146 SER B N 1
ATOM 2717 C CA . SER B 1 146 ? -19.688 28.531 15.258 1 56.69 146 SER B CA 1
ATOM 2718 C C . SER B 1 146 ? -19.516 28.359 13.75 1 56.69 146 SER B C 1
ATOM 2720 O O . SER B 1 146 ? -18.547 27.766 13.281 1 56.69 146 SER B O 1
ATOM 2722 N N . ALA B 1 147 ? -20.578 28.656 12.711 1 54.44 147 ALA B N 1
ATOM 2723 C CA . ALA B 1 147 ? -20.938 28.5 11.297 1 54.44 147 ALA B CA 1
ATOM 2724 C C . ALA B 1 147 ? -19.688 28.469 10.422 1 54.44 147 ALA B C 1
ATOM 2726 O O . ALA B 1 147 ? -19.703 27.875 9.336 1 54.44 147 ALA B O 1
ATOM 2727 N N . GLY B 1 148 ? -18.797 29.281 10.367 1 48.5 148 GLY B N 1
ATOM 2728 C CA . GLY B 1 148 ? -17.938 29.703 9.273 1 48.5 148 GLY B CA 1
ATOM 2729 C C . GLY B 1 148 ? -16.891 28.688 8.891 1 48.5 148 GLY B C 1
ATOM 2730 O O . GLY B 1 148 ? -16.281 28.766 7.824 1 48.5 148 GLY B O 1
ATOM 2731 N N . ASN B 1 149 ? -16.312 27.891 9.773 1 50.75 149 ASN B N 1
ATOM 2732 C CA . ASN B 1 149 ? -15.039 27.234 9.523 1 50.75 149 ASN B CA 1
ATOM 2733 C C . ASN B 1 149 ? -15.211 25.766 9.148 1 50.75 149 ASN B C 1
ATOM 2735 O O . ASN B 1 149 ? -14.383 24.922 9.492 1 50.75 149 ASN B O 1
ATOM 2739 N N . HIS B 1 150 ? -16.391 25.469 8.719 1 52.38 150 HIS B N 1
ATOM 2740 C CA . HIS B 1 150 ? -16.547 24.078 8.305 1 52.38 150 HIS B CA 1
ATOM 2741 C C . HIS B 1 150 ? -15.508 23.703 7.254 1 52.38 150 HIS B C 1
ATOM 2743 O O . HIS B 1 150 ? -15.578 24.172 6.117 1 52.38 150 HIS B O 1
ATOM 2749 N N . PHE B 1 151 ? -14.211 23.656 7.535 1 54.47 151 PHE B N 1
ATOM 2750 C CA . PHE B 1 151 ? -13.164 23.328 6.578 1 54.47 151 PHE B CA 1
ATOM 2751 C C . PHE B 1 151 ? -13.188 21.844 6.242 1 54.47 151 PHE B C 1
ATOM 2753 O O . PHE B 1 151 ? -13.281 21 7.137 1 54.47 151 PHE B O 1
ATOM 2760 N N . MET B 1 152 ? -13.984 21.5 5.09 1 58.81 152 MET B N 1
ATOM 2761 C CA . MET B 1 152 ? -13.844 20.156 4.539 1 58.81 152 MET B CA 1
ATOM 2762 C C . MET B 1 152 ? -12.461 19.969 3.926 1 58.81 152 MET B C 1
ATOM 2764 O O . MET B 1 152 ? -12.031 20.766 3.086 1 58.81 152 MET B O 1
ATOM 2768 N N . SER B 1 153 ? -11.539 19.266 4.676 1 61.5 153 SER B N 1
ATOM 2769 C CA . SER B 1 153 ? -10.234 19 4.082 1 61.5 153 SER B CA 1
ATOM 2770 C C . SER B 1 153 ? -10.156 17.578 3.535 1 61.5 153 SER B C 1
ATOM 2772 O O . SER B 1 153 ? -10.656 16.641 4.16 1 61.5 153 SER B O 1
ATOM 2774 N N . ILE B 1 154 ? -10.195 17.375 2.289 1 64.69 154 ILE B N 1
ATOM 2775 C CA . ILE B 1 154 ? -9.852 16.078 1.689 1 64.69 154 ILE B CA 1
ATOM 2776 C C . ILE B 1 154 ? -8.344 15.992 1.486 1 64.69 154 ILE B C 1
ATOM 2778 O O . ILE B 1 154 ? -7.734 16.891 0.894 1 64.69 154 ILE B O 1
ATOM 2782 N N . SER B 1 155 ? -7.801 15.055 2.244 1 66.06 155 SER B N 1
ATOM 2783 C CA . SER B 1 155 ? -6.359 14.852 2.102 1 66.06 155 SER B CA 1
ATOM 2784 C C . SER B 1 155 ? -6.051 13.562 1.36 1 66.06 155 SER B C 1
ATOM 2786 O O . SER B 1 155 ? -6.418 12.477 1.815 1 66.06 155 SER B O 1
ATOM 2788 N N . LEU B 1 156 ? -5.719 13.742 0.107 1 69.56 156 LEU B N 1
ATOM 2789 C CA . LEU B 1 156 ? -5.234 12.602 -0.653 1 69.56 156 LEU B CA 1
ATOM 2790 C C . LEU B 1 156 ? -3.727 12.445 -0.504 1 69.56 156 LEU B C 1
ATOM 2792 O O . LEU B 1 156 ? -2.975 13.398 -0.722 1 69.56 156 LEU B O 1
ATOM 2796 N N . THR B 1 157 ? -3.395 11.281 0.096 1 71.25 157 THR B N 1
ATOM 2797 C CA . THR B 1 157 ? -1.968 11.039 0.282 1 71.25 157 THR B CA 1
ATOM 2798 C C . THR B 1 157 ? -1.448 10.039 -0.747 1 71.25 157 THR B C 1
ATOM 2800 O O . THR B 1 157 ? -2.23 9.312 -1.362 1 71.25 157 THR B O 1
ATOM 2803 N N . THR B 1 158 ? -0.216 10.141 -1.008 1 75.06 158 THR B N 1
ATOM 2804 C CA . THR B 1 158 ? 0.462 9.195 -1.885 1 75.06 158 THR B CA 1
ATOM 2805 C C . THR B 1 158 ? 0.272 7.766 -1.384 1 75.06 158 THR B C 1
ATOM 2807 O O . THR B 1 158 ? 0.141 6.836 -2.182 1 75.06 158 THR B O 1
ATOM 2810 N N . GLY B 1 159 ? 0.153 7.656 -0.11 1 77.75 159 GLY B N 1
ATOM 2811 C CA . GLY B 1 159 ? -0.045 6.348 0.489 1 77.75 159 GLY B CA 1
ATOM 2812 C C . GLY B 1 159 ? -1.34 5.684 0.06 1 77.75 159 GLY B C 1
ATOM 2813 O O . GLY B 1 159 ? -1.379 4.473 -0.16 1 77.75 159 GLY B O 1
ATOM 2814 N N . HIS B 1 160 ? -2.387 6.484 -0.114 1 80.38 160 HIS B N 1
ATOM 2815 C CA . HIS B 1 160 ? -3.658 5.949 -0.583 1 80.38 160 HIS B CA 1
ATOM 2816 C C . HIS B 1 160 ? -3.533 5.387 -1.995 1 80.38 160 HIS B C 1
ATOM 2818 O O . HIS B 1 160 ? -4.039 4.301 -2.283 1 80.38 160 HIS B O 1
ATOM 2824 N N . PHE B 1 161 ? -2.807 6.09 -2.787 1 80.62 161 PHE B N 1
ATOM 2825 C CA . PHE B 1 161 ? -2.654 5.684 -4.18 1 80.62 161 PHE B CA 1
ATOM 2826 C C . PHE B 1 161 ? -1.837 4.402 -4.281 1 80.62 161 PHE B C 1
ATOM 2828 O O . PHE B 1 161 ? -2.205 3.482 -5.016 1 80.62 161 PHE B O 1
ATOM 2835 N N . VAL B 1 162 ? -0.772 4.445 -3.578 1 84.56 162 VAL B N 1
ATOM 2836 C CA . VAL B 1 162 ? 0.087 3.266 -3.578 1 84.56 162 VAL B CA 1
ATOM 2837 C C . VAL B 1 162 ? -0.691 2.061 -3.057 1 84.56 162 VAL B C 1
ATOM 2839 O O . VAL B 1 162 ? -0.652 0.983 -3.656 1 84.56 162 VAL B O 1
ATOM 2842 N N . ALA B 1 163 ? -1.411 2.303 -1.969 1 86.12 163 ALA B N 1
ATOM 2843 C CA . ALA B 1 163 ? -2.207 1.229 -1.379 1 86.12 163 ALA B CA 1
ATOM 2844 C C . ALA B 1 163 ? -3.262 0.726 -2.359 1 86.12 163 ALA B C 1
ATOM 2846 O O . ALA B 1 163 ? -3.48 -0.482 -2.482 1 86.12 163 ALA B O 1
ATOM 2847 N N . PHE B 1 164 ? -3.898 1.636 -3.053 1 84.94 164 PHE B N 1
ATOM 2848 C CA . PHE B 1 164 ? -4.93 1.281 -4.023 1 84.94 164 PHE B CA 1
ATOM 2849 C C . PHE B 1 164 ? -4.348 0.423 -5.141 1 84.94 164 PHE B C 1
ATOM 2851 O O . PHE B 1 164 ? -4.93 -0.599 -5.512 1 84.94 164 PHE B O 1
ATOM 2858 N N . PHE B 1 165 ? -3.281 0.814 -5.648 1 84.69 165 PHE B N 1
ATOM 2859 C CA . PHE B 1 165 ? -2.67 0.109 -6.77 1 84.69 165 PHE B CA 1
ATOM 2860 C C . PHE B 1 165 ? -2.205 -1.279 -6.348 1 84.69 165 PHE B C 1
ATOM 2862 O O . PHE B 1 165 ? -2.453 -2.264 -7.047 1 84.69 165 PHE B O 1
ATOM 2869 N N . LEU B 1 166 ? -1.472 -1.357 -5.207 1 90.12 166 LEU B N 1
ATOM 2870 C CA . LEU B 1 166 ? -0.99 -2.645 -4.715 1 90.12 166 LEU B CA 1
ATOM 2871 C C . LEU B 1 166 ? -2.154 -3.582 -4.414 1 90.12 166 LEU B C 1
ATOM 2873 O O . LEU B 1 166 ? -2.08 -4.781 -4.691 1 90.12 166 LEU B O 1
ATOM 2877 N N . SER B 1 167 ? -3.148 -2.982 -3.807 1 92 167 SER B N 1
ATOM 2878 C CA . SER B 1 167 ? -4.305 -3.799 -3.459 1 92 167 SER B CA 1
ATOM 2879 C C . SER B 1 167 ? -5.027 -4.297 -4.707 1 92 167 SER B C 1
ATOM 2881 O O . SER B 1 167 ? -5.484 -5.441 -4.754 1 92 167 SER B O 1
ATOM 2883 N N . ALA B 1 168 ? -5.164 -3.439 -5.715 1 87.5 168 ALA B N 1
ATOM 2884 C CA . ALA B 1 168 ? -5.734 -3.865 -6.992 1 87.5 168 ALA B CA 1
ATOM 2885 C C . ALA B 1 168 ? -4.934 -5.02 -7.59 1 87.5 168 ALA B C 1
ATOM 2887 O O . ALA B 1 168 ? -5.512 -5.977 -8.109 1 87.5 168 ALA B O 1
ATOM 2888 N N . CYS B 1 169 ? -3.666 -4.895 -7.516 1 88.44 169 CYS B N 1
ATOM 2889 C CA . CYS B 1 169 ? -2.801 -5.961 -8.008 1 88.44 169 CYS B CA 1
ATOM 2890 C C . CYS B 1 169 ? -3.057 -7.262 -7.258 1 88.44 169 CYS B C 1
ATOM 2892 O O . CYS B 1 169 ? -3.15 -8.328 -7.867 1 88.44 169 CYS B O 1
ATOM 2894 N N . LEU B 1 170 ? -3.152 -7.152 -5.945 1 92.38 170 LEU B N 1
ATOM 2895 C CA . LEU B 1 170 ? -3.418 -8.336 -5.145 1 92.38 170 LEU B CA 1
ATOM 2896 C C . LEU B 1 170 ? -4.738 -8.984 -5.547 1 92.38 170 LEU B C 1
ATOM 2898 O O . LEU B 1 170 ? -4.832 -10.211 -5.645 1 92.38 170 LEU B O 1
ATOM 2902 N N . ALA B 1 171 ? -5.719 -8.141 -5.809 1 89.44 171 ALA B N 1
ATOM 2903 C CA . ALA B 1 171 ? -7.031 -8.641 -6.199 1 89.44 171 ALA B CA 1
ATOM 2904 C C . ALA B 1 171 ? -6.969 -9.359 -7.547 1 89.44 171 ALA B C 1
ATOM 2906 O O . ALA B 1 171 ? -7.578 -10.414 -7.723 1 89.44 171 ALA B O 1
ATOM 2907 N N . ILE B 1 172 ? -6.293 -8.812 -8.43 1 87.12 172 ILE B N 1
ATOM 2908 C CA . ILE B 1 172 ? -6.152 -9.414 -9.75 1 87.12 172 ILE B CA 1
ATOM 2909 C C . ILE B 1 172 ? -5.41 -10.742 -9.641 1 87.12 172 ILE B C 1
ATOM 2911 O O . ILE B 1 172 ? -5.832 -11.742 -10.219 1 87.12 172 ILE B O 1
ATOM 2915 N N . ILE B 1 173 ? -4.34 -10.75 -8.898 1 89.12 173 ILE B N 1
ATOM 2916 C CA . ILE B 1 173 ? -3.562 -11.969 -8.703 1 89.12 173 ILE B CA 1
ATOM 2917 C C . ILE B 1 173 ? -4.438 -13.047 -8.062 1 89.12 173 ILE B C 1
ATOM 2919 O O . ILE B 1 173 ? -4.359 -14.219 -8.43 1 89.12 173 ILE B O 1
ATOM 2923 N N . SER B 1 174 ? -5.168 -12.586 -7.102 1 91.19 174 SER B N 1
ATOM 2924 C CA . SER B 1 174 ? -6.07 -13.531 -6.438 1 91.19 174 SER B CA 1
ATOM 2925 C C . SER B 1 174 ? -6.992 -14.211 -7.441 1 91.19 174 SER B C 1
ATOM 2927 O O . SER B 1 174 ? -7.207 -15.422 -7.375 1 91.19 174 SER B O 1
ATOM 2929 N N . ARG B 1 175 ? -7.539 -13.469 -8.352 1 85.88 175 ARG B N 1
ATOM 2930 C CA . ARG B 1 175 ? -8.43 -14.016 -9.367 1 85.88 175 ARG B CA 1
ATOM 2931 C C . ARG B 1 175 ? -7.684 -14.984 -10.281 1 85.88 175 ARG B C 1
ATOM 2933 O O . ARG B 1 175 ? -8.211 -16.047 -10.633 1 85.88 175 ARG B O 1
ATOM 2940 N N . ILE B 1 176 ? -6.543 -14.664 -10.664 1 84 176 ILE B N 1
ATOM 2941 C CA . ILE B 1 176 ? -5.727 -15.5 -11.531 1 84 176 ILE B CA 1
ATOM 2942 C C . ILE B 1 176 ? -5.41 -16.812 -10.828 1 84 176 ILE B C 1
ATOM 2944 O O . ILE B 1 176 ? -5.559 -17.891 -11.406 1 84 176 ILE B O 1
ATOM 2948 N N . LEU B 1 177 ? -4.977 -16.719 -9.586 1 84.25 177 LEU B N 1
ATOM 2949 C CA . LEU B 1 177 ? -4.633 -17.906 -8.82 1 84.25 177 LEU B CA 1
ATOM 2950 C C . LEU B 1 177 ? -5.863 -18.781 -8.586 1 84.25 177 LEU B C 1
ATOM 2952 O O . LEU B 1 177 ? -5.773 -20 -8.609 1 84.25 177 LEU B O 1
ATOM 2956 N N . TYR B 1 178 ? -6.934 -18 -8.344 1 85.75 178 TYR B N 1
ATOM 2957 C CA . TYR B 1 178 ? -8.18 -18.719 -8.125 1 85.75 178 TYR B CA 1
ATOM 2958 C C . TYR B 1 178 ? -8.523 -19.594 -9.328 1 85.75 178 TYR B C 1
ATOM 2960 O O . TYR B 1 178 ? -8.914 -20.75 -9.18 1 85.75 178 TYR B O 1
ATOM 2968 N N . GLN B 1 179 ? -8.375 -19.125 -10.453 1 80.25 179 GLN B N 1
ATOM 2969 C CA . GLN B 1 179 ? -8.633 -19.859 -11.695 1 80.25 179 GLN B CA 1
ATOM 2970 C C . GLN B 1 179 ? -7.574 -20.922 -11.945 1 80.25 179 GLN B C 1
ATOM 2972 O O . GLN B 1 179 ? -7.871 -21.984 -12.484 1 80.25 179 GLN B O 1
ATOM 2977 N N . ALA B 1 180 ? -6.406 -20.609 -11.57 1 77.44 180 ALA B N 1
ATOM 2978 C CA . ALA B 1 180 ? -5.301 -21.531 -11.812 1 77.44 180 ALA B CA 1
ATOM 2979 C C . ALA B 1 180 ? -5.434 -22.797 -10.953 1 77.44 180 ALA B C 1
ATOM 2981 O O . ALA B 1 180 ? -4.938 -23.859 -11.328 1 77.44 180 ALA B O 1
ATOM 2982 N N . CYS B 1 181 ? -5.977 -22.594 -9.797 1 78.06 181 CYS B N 1
ATOM 2983 C CA . CYS B 1 181 ? -6.168 -23.75 -8.938 1 78.06 181 CYS B CA 1
ATOM 2984 C C . CYS B 1 181 ? -6.945 -24.844 -9.648 1 78.06 181 CYS B C 1
ATOM 2986 O O . CYS B 1 181 ? -6.684 -26.031 -9.453 1 78.06 181 CYS B O 1
ATOM 2988 N N . ASP B 1 182 ? -7.879 -24.469 -10.492 1 73.56 182 ASP B N 1
ATOM 2989 C CA . ASP B 1 182 ? -8.641 -25.438 -11.273 1 73.56 182 ASP B CA 1
ATOM 2990 C C . ASP B 1 182 ? -7.746 -26.188 -12.25 1 73.56 182 ASP B C 1
ATOM 2992 O O . ASP B 1 182 ? -7.887 -27.406 -12.414 1 73.56 182 ASP B O 1
ATOM 2996 N N . ILE B 1 183 ? -6.91 -25.453 -12.75 1 66.06 183 ILE B N 1
ATOM 2997 C CA . ILE B 1 183 ? -5.992 -26.062 -13.711 1 66.06 183 ILE B CA 1
ATOM 2998 C C . ILE B 1 183 ? -5.031 -27 -12.992 1 66.06 183 ILE B C 1
ATOM 3000 O O . ILE B 1 183 ? -4.754 -28.109 -13.477 1 66.06 183 ILE B O 1
ATOM 3004 N N . TYR B 1 184 ? -4.559 -26.578 -11.875 1 64.75 184 TYR B N 1
ATOM 3005 C CA . TYR B 1 184 ? -3.662 -27.391 -11.07 1 64.75 184 TYR B CA 1
ATOM 3006 C C . TYR B 1 184 ? -4.359 -28.672 -10.602 1 64.75 184 TYR B C 1
ATOM 3008 O O . TYR B 1 184 ? -3.781 -29.75 -10.648 1 64.75 184 TYR B O 1
ATOM 3016 N N . ALA B 1 185 ? -5.508 -28.516 -10.148 1 65.62 185 ALA B N 1
ATOM 3017 C CA . ALA B 1 185 ? -6.277 -29.656 -9.664 1 65.62 185 ALA B CA 1
ATOM 3018 C C . ALA B 1 185 ? -6.516 -30.672 -10.781 1 65.62 185 ALA B C 1
ATOM 3020 O O . ALA B 1 185 ? -6.461 -31.875 -10.555 1 65.62 185 ALA B O 1
ATOM 3021 N N . GLU B 1 186 ? -6.793 -30.172 -11.922 1 63.53 186 GLU B N 1
ATOM 3022 C CA . GLU B 1 186 ? -6.996 -31.047 -13.07 1 63.53 186 GLU B CA 1
ATOM 3023 C C . GLU B 1 186 ? -5.727 -31.828 -13.406 1 63.53 186 GLU B C 1
ATOM 3025 O O . GLU B 1 186 ? -5.785 -33 -13.734 1 63.53 186 GLU B O 1
ATOM 3030 N N . ASN B 1 187 ? -4.746 -31.172 -13.273 1 58.84 187 ASN B N 1
ATOM 3031 C CA . ASN B 1 187 ? -3.475 -31.812 -13.586 1 58.84 187 ASN B CA 1
ATOM 3032 C C . ASN B 1 187 ? -3.107 -32.844 -12.539 1 58.84 187 ASN B C 1
ATOM 3034 O O . ASN B 1 187 ? -2.541 -33.906 -12.867 1 58.84 187 ASN B O 1
ATOM 3038 N N . GLN B 1 188 ? -3.33 -32.531 -11.367 1 59.72 188 GLN B N 1
ATOM 3039 C CA . GLN B 1 188 ? -3.049 -33.5 -10.305 1 59.72 188 GLN B CA 1
ATOM 3040 C C . GLN B 1 188 ? -3.945 -34.719 -10.422 1 59.72 188 GLN B C 1
ATOM 3042 O O . GLN B 1 188 ? -3.533 -35.844 -10.078 1 59.72 188 GLN B O 1
ATOM 3047 N N . SER B 1 189 ? -5.152 -34.438 -10.844 1 54.31 189 SER B N 1
ATOM 3048 C CA . SER B 1 189 ? -6.062 -35.562 -11.008 1 54.31 189 SER B CA 1
ATOM 3049 C C . SER B 1 189 ? -5.633 -36.469 -12.164 1 54.31 189 SER B C 1
ATOM 3051 O O . SER B 1 189 ? -6.035 -37.625 -12.234 1 54.31 189 SER B O 1
ATOM 3053 N N . ILE B 1 190 ? -4.918 -35.969 -13.109 1 53.5 190 ILE B N 1
ATOM 3054 C CA . ILE B 1 190 ? -4.516 -36.75 -14.266 1 53.5 190 ILE B CA 1
ATOM 3055 C C . ILE B 1 190 ? -3.295 -37.594 -13.914 1 53.5 190 ILE B C 1
ATOM 3057 O O . ILE B 1 190 ? -3.088 -38.688 -14.484 1 53.5 190 ILE B O 1
ATOM 3061 N N . ILE B 1 191 ? -2.611 -37.094 -13 1 46.84 191 ILE B N 1
ATOM 3062 C CA . ILE B 1 191 ? -1.526 -37.969 -12.617 1 46.84 191 ILE B CA 1
ATOM 3063 C C . ILE B 1 191 ? -2.045 -39.031 -11.641 1 46.84 191 ILE B C 1
ATOM 3065 O O . ILE B 1 191 ? -2.773 -38.688 -10.695 1 46.84 191 ILE B O 1
#

Secondary structure (DSSP, 8-state):
----HHHHHHHHHHHHHHHHHHHHHHHHHHHHHHHHHHHHH-HIIIIIIS----HHHHHHGGGS-TT---HHHHHHHHHHHHHHHHHHHHHHHHHHHHHHHHHTT--S-HHHHHHHHHHHHHHHHHHHHHHHHHHHHHHHHHTTS-GGG--------HHHHHHHHHHHHHHHHHHHHHHHHHHHHHHHHH-/----HHHHHHHHHHHHHHHHHHHHHHHHHHHHHHHHHHHHHSHIIIIIIS----HHHHHHGGGS-TT---HHHHHHHHHHHHHHHHHHHHHHHHHHHHHHHHHTT--S-HHHHHHHHHHHHHHHHHHHHHHHHHHHHHHHHTTTS-GGG--------HHHHHHHHHHHHHHHHHHHHHHHHHHHHHHHHH-

Organism: NCBI:txid471575

Radius of gyration: 22.94 Å; Cα contacts (8 Å, |Δi|>4): 473; chains: 2; bounding box: 42×70×49 Å